Protein AF-A0A7Y5CRE0-F1 (afdb_monomer)

Radius of gyration: 28.04 Å; Cα contacts (8 Å, |Δi|>4): 164; chains: 1; bounding box: 80×50×84 Å

Mean predicted aligned error: 10.26 Å

Solvent-accessible surface area (backbone atoms only — not comparable to full-atom values): 13211 Å² total; per-residue (Å²): 137,89,84,91,80,90,87,88,83,86,86,86,88,79,81,88,78,87,77,88,70,85,70,80,76,76,60,82,79,66,70,64,61,66,61,55,42,72,36,63,78,39,50,51,87,52,70,68,57,55,61,72,34,48,44,64,48,53,100,91,40,69,44,42,76,50,74,86,75,74,91,82,65,68,84,64,61,91,86,61,77,73,58,84,78,25,48,50,29,58,58,42,56,76,55,64,59,49,72,71,47,51,56,52,44,48,54,42,46,52,54,30,52,60,59,41,43,60,46,48,51,52,43,50,60,74,42,41,65,58,40,50,52,49,42,51,55,49,53,54,48,54,49,34,39,75,72,67,77,33,53,73,68,59,42,51,54,53,36,48,52,48,39,54,53,46,52,52,50,58,77,66,35,76,59,50,57,66,33,52,53,49,46,29,54,32,47,46,51,36,51,52,53,51,48,71,69,44,53,78,72,41,35,54,58,48,53,54,51,59,75,64,46,56,72,95,67,47,113

Structure (mmCIF, N/CA/C/O backbone):
data_AF-A0A7Y5CRE0-F1
#
_entry.id   AF-A0A7Y5CRE0-F1
#
loop_
_atom_site.group_PDB
_atom_site.id
_atom_site.type_symbol
_atom_site.label_atom_id
_atom_site.label_alt_id
_atom_site.label_comp_id
_atom_site.label_asym_id
_atom_site.label_entity_id
_atom_site.label_seq_id
_atom_site.pdbx_PDB_ins_code
_atom_site.Cartn_x
_atom_site.Cartn_y
_atom_site.Cartn_z
_atom_site.occupancy
_atom_site.B_iso_or_equiv
_atom_site.auth_seq_id
_atom_site.auth_comp_id
_atom_site.auth_asym_id
_atom_site.auth_atom_id
_atom_site.pdbx_PDB_model_num
ATOM 1 N N . MET A 1 1 ? 42.982 36.153 -50.702 1.00 49.97 1 MET A N 1
ATOM 2 C CA . MET A 1 1 ? 44.333 36.173 -50.099 1.00 49.97 1 MET A CA 1
ATOM 3 C C . MET A 1 1 ? 44.660 34.767 -49.615 1.00 49.97 1 MET A C 1
ATOM 5 O O . MET A 1 1 ? 43.797 34.134 -49.025 1.00 49.97 1 MET A O 1
ATOM 9 N N . ARG A 1 2 ? 45.836 34.260 -50.004 1.00 51.22 2 ARG A N 1
ATOM 10 C CA . ARG A 1 2 ? 46.395 32.924 -49.704 1.00 51.22 2 ARG A CA 1
ATOM 11 C C . ARG A 1 2 ? 47.190 32.935 -48.379 1.00 51.22 2 ARG A C 1
ATOM 13 O O . ARG A 1 2 ? 47.472 34.023 -47.894 1.00 51.22 2 ARG A O 1
ATOM 20 N N . PHE A 1 3 ? 47.605 31.728 -47.953 1.00 43.06 3 PHE A N 1
ATOM 21 C CA . PHE A 1 3 ? 48.597 31.277 -46.935 1.00 43.06 3 PHE A CA 1
ATOM 22 C C . PHE A 1 3 ? 47.920 30.496 -45.788 1.00 43.06 3 PHE A C 1
ATOM 24 O O . PHE A 1 3 ? 47.166 31.087 -45.032 1.00 43.06 3 PHE A O 1
ATOM 31 N N . SER A 1 4 ? 47.941 29.155 -45.688 1.00 48.09 4 SER A N 1
ATOM 32 C CA . SER A 1 4 ? 48.988 28.101 -45.766 1.00 48.09 4 SER A CA 1
ATOM 33 C C . SER A 1 4 ? 49.928 28.041 -44.556 1.00 48.09 4 SER A C 1
ATOM 35 O O . SER A 1 4 ? 50.710 28.966 -44.384 1.00 48.09 4 SER A O 1
ATOM 37 N N . SER A 1 5 ? 49.882 26.927 -43.799 1.00 47.69 5 SER A N 1
ATOM 38 C CA . SER A 1 5 ? 51.008 26.084 -43.306 1.00 47.69 5 SER A CA 1
ATOM 39 C C . SER A 1 5 ? 50.522 25.263 -42.090 1.00 47.69 5 SER A C 1
ATOM 41 O O . SER A 1 5 ? 50.212 25.834 -41.056 1.00 47.69 5 SER A O 1
ATOM 43 N N . GLN A 1 6 ? 50.205 23.965 -42.180 1.00 60.34 6 GLN A N 1
ATOM 44 C CA . GLN A 1 6 ? 51.127 22.814 -42.111 1.00 60.34 6 GLN A CA 1
ATOM 45 C C . GLN A 1 6 ? 52.235 22.981 -41.053 1.00 60.34 6 GLN A C 1
ATOM 47 O O . GLN A 1 6 ? 53.200 23.706 -41.288 1.00 60.34 6 GLN A O 1
ATOM 52 N N . LEU A 1 7 ? 52.136 22.240 -39.943 1.00 58.16 7 LEU A N 1
ATOM 53 C CA . LEU A 1 7 ? 53.302 21.782 -39.186 1.00 58.16 7 LEU A CA 1
ATOM 54 C C . LEU A 1 7 ? 53.056 20.351 -38.686 1.00 58.16 7 LEU A C 1
ATOM 56 O O . LEU A 1 7 ? 52.160 20.087 -37.889 1.00 58.16 7 LEU A O 1
ATOM 60 N N . LYS A 1 8 ? 53.850 19.434 -39.241 1.00 55.94 8 LYS A N 1
ATOM 61 C CA . LYS A 1 8 ? 53.969 18.016 -38.902 1.00 55.94 8 LYS A CA 1
ATOM 62 C C . LYS A 1 8 ? 55.171 17.837 -37.971 1.00 55.94 8 LYS A C 1
ATOM 64 O O . LYS A 1 8 ? 56.258 18.214 -38.392 1.00 55.94 8 LYS A O 1
ATOM 69 N N . THR A 1 9 ? 54.997 17.152 -36.839 1.00 57.56 9 THR A N 1
ATOM 70 C CA . THR A 1 9 ? 56.043 16.369 -36.134 1.00 57.56 9 THR A CA 1
ATOM 71 C C . THR A 1 9 ? 55.307 15.411 -35.184 1.00 57.56 9 THR A C 1
ATOM 73 O O . THR A 1 9 ? 54.609 15.873 -34.294 1.00 57.56 9 THR A O 1
ATOM 76 N N . LEU A 1 10 ? 55.119 14.119 -35.465 1.00 51.22 10 LEU A N 1
ATOM 77 C CA . LEU A 1 10 ? 56.043 12.978 -35.564 1.00 51.22 10 LEU A CA 1
ATOM 78 C C . LEU A 1 10 ? 56.707 12.562 -34.229 1.00 51.22 10 LEU A C 1
ATOM 80 O O . LEU A 1 10 ? 57.605 13.234 -33.742 1.00 51.22 10 LEU A O 1
ATOM 84 N N . PHE A 1 11 ? 56.279 11.377 -33.768 1.00 49.84 11 PHE A N 1
ATOM 85 C CA . PHE A 1 11 ? 56.989 10.332 -33.013 1.00 49.84 11 PHE A CA 1
ATOM 86 C C . PHE A 1 11 ? 57.525 10.611 -31.597 1.00 49.84 11 PHE A C 1
ATOM 88 O O . PHE A 1 11 ? 58.576 11.216 -31.419 1.00 49.84 11 PHE A O 1
ATOM 95 N N . LEU A 1 12 ? 56.933 9.920 -30.614 1.00 46.50 12 LEU A N 1
ATOM 96 C CA . LEU A 1 12 ? 57.738 9.170 -29.649 1.00 46.50 12 LEU A CA 1
ATOM 97 C C . LEU A 1 12 ? 57.029 7.877 -29.228 1.00 46.50 12 LEU A C 1
ATOM 99 O O . LEU A 1 12 ? 55.975 7.871 -28.600 1.00 46.50 12 LEU A O 1
ATOM 103 N N . LEU A 1 13 ? 57.644 6.784 -29.670 1.00 54.53 13 LEU A N 1
ATOM 104 C CA . LEU A 1 13 ? 57.349 5.392 -29.377 1.00 54.53 13 LEU A CA 1
ATOM 105 C C . LEU A 1 13 ? 57.867 5.111 -27.960 1.00 54.53 13 LEU A C 1
ATOM 107 O O . LEU A 1 13 ? 59.070 5.222 -27.724 1.00 54.53 13 LEU A O 1
ATOM 111 N N . LEU A 1 14 ? 56.984 4.775 -27.020 1.00 53.88 14 LEU A N 1
ATOM 112 C CA . LEU A 1 14 ? 57.371 4.369 -25.669 1.00 53.88 14 LEU A CA 1
ATOM 113 C C . LEU A 1 14 ? 56.904 2.937 -25.409 1.00 53.88 14 LEU A C 1
ATOM 115 O O . LEU A 1 14 ? 55.716 2.636 -25.355 1.00 53.88 14 LEU A O 1
ATOM 119 N N . LEU A 1 15 ? 57.930 2.088 -25.348 1.00 55.75 15 LEU A N 1
ATOM 120 C CA . LEU A 1 15 ? 58.017 0.696 -24.931 1.00 55.75 15 LEU A CA 1
ATOM 121 C C . LEU A 1 15 ? 56.783 0.089 -24.247 1.00 55.75 15 LEU A C 1
ATOM 123 O O . LEU A 1 15 ? 56.433 0.421 -23.117 1.00 55.75 15 LEU A O 1
ATOM 127 N N . ALA A 1 16 ? 56.262 -0.952 -24.896 1.00 58.31 16 ALA A N 1
ATOM 128 C CA . ALA A 1 16 ? 55.538 -2.028 -24.246 1.00 58.31 16 ALA A CA 1
ATOM 129 C C . ALA A 1 16 ? 56.513 -2.858 -23.389 1.00 58.31 16 ALA A C 1
ATOM 131 O O . ALA A 1 16 ? 57.337 -3.602 -23.919 1.00 58.31 16 ALA A O 1
ATOM 132 N N . ALA A 1 17 ? 56.401 -2.747 -22.066 1.00 58.88 17 ALA A N 1
ATOM 133 C CA . ALA A 1 17 ? 56.877 -3.761 -21.133 1.00 58.88 17 ALA A CA 1
ATOM 134 C C . ALA A 1 17 ? 55.656 -4.554 -20.653 1.00 58.88 17 ALA A C 1
ATOM 136 O O . ALA A 1 17 ? 54.849 -4.072 -19.860 1.00 58.88 17 ALA A O 1
ATOM 137 N N . GLY A 1 18 ? 55.498 -5.758 -21.202 1.00 55.16 18 GLY A N 1
ATOM 138 C CA . GLY A 1 18 ? 54.482 -6.710 -20.781 1.00 55.16 18 GLY A CA 1
ATOM 139 C C . GLY A 1 18 ? 54.802 -7.262 -19.396 1.00 55.16 18 GLY A C 1
ATOM 140 O O . GLY A 1 18 ? 55.723 -8.056 -19.240 1.00 55.16 18 GLY A O 1
ATOM 141 N N . PHE A 1 19 ? 53.996 -6.877 -18.410 1.00 53.19 19 PHE A N 1
ATOM 142 C CA . PHE A 1 19 ? 53.773 -7.665 -17.204 1.00 53.19 19 PHE A CA 1
ATOM 143 C C . PHE A 1 19 ? 52.447 -8.406 -17.378 1.00 53.19 19 PHE A C 1
ATOM 145 O O . PHE A 1 19 ? 51.382 -7.882 -17.067 1.00 53.19 19 PHE A O 1
ATOM 152 N N . THR A 1 20 ? 52.496 -9.640 -17.878 1.00 59.03 20 THR A N 1
ATOM 153 C CA . THR A 1 20 ? 51.379 -10.583 -17.737 1.00 59.03 20 THR A CA 1
ATOM 154 C C . THR A 1 20 ? 51.423 -11.167 -16.329 1.00 59.03 20 THR A C 1
ATOM 156 O O . THR A 1 20 ? 51.802 -12.320 -16.123 1.00 59.03 20 THR A O 1
ATOM 159 N N . ALA A 1 21 ? 51.083 -10.349 -15.335 1.00 44.69 21 ALA A N 1
ATOM 160 C CA . ALA A 1 21 ? 50.681 -10.866 -14.042 1.00 44.69 21 ALA A CA 1
ATOM 161 C C . ALA A 1 21 ? 49.241 -11.362 -14.197 1.00 44.69 21 ALA A C 1
ATOM 163 O O . ALA A 1 21 ? 48.332 -10.575 -14.453 1.00 44.69 21 ALA A O 1
ATOM 164 N N . CYS A 1 22 ? 49.034 -12.672 -14.061 1.00 53.66 22 CYS A N 1
ATOM 165 C CA . CYS A 1 22 ? 47.714 -13.233 -13.806 1.00 53.66 22 CYS A CA 1
ATOM 166 C C . CYS A 1 22 ? 47.255 -12.753 -12.422 1.00 53.66 22 CYS A C 1
ATOM 168 O O . CYS A 1 22 ? 47.350 -13.483 -11.440 1.00 53.66 22 CYS A O 1
ATOM 170 N N . GLN A 1 23 ? 46.790 -11.507 -12.326 1.00 47.25 23 GLN A N 1
ATOM 171 C CA . GLN A 1 23 ? 45.878 -11.130 -11.263 1.00 47.25 23 GLN A CA 1
ATOM 172 C C . GLN A 1 23 ? 44.582 -11.875 -11.557 1.00 47.25 23 GLN A C 1
ATOM 174 O O . GLN A 1 23 ? 43.823 -11.512 -12.455 1.00 47.25 23 GLN A O 1
ATOM 179 N N . GLN A 1 24 ? 44.331 -12.939 -10.798 1.00 49.28 24 GLN A N 1
ATOM 180 C CA . GLN A 1 24 ? 42.956 -13.283 -10.486 1.00 49.28 24 GLN A CA 1
ATOM 181 C C . GLN A 1 24 ? 42.372 -12.046 -9.801 1.00 49.28 24 GLN A C 1
ATOM 183 O O . GLN A 1 24 ? 42.571 -11.827 -8.609 1.00 49.28 24 GLN A O 1
ATOM 188 N N . ASN A 1 25 ? 41.726 -11.197 -10.603 1.00 44.22 25 ASN A N 1
ATOM 189 C CA . ASN A 1 25 ? 40.801 -10.172 -10.154 1.00 44.22 25 ASN A CA 1
ATOM 190 C C . ASN A 1 25 ? 39.628 -10.894 -9.483 1.00 44.22 25 ASN A C 1
ATOM 192 O O . ASN A 1 25 ? 38.543 -11.012 -10.043 1.00 44.22 25 ASN A O 1
ATOM 196 N N . VAL A 1 26 ? 39.847 -11.390 -8.270 1.00 52.66 26 VAL A N 1
ATOM 197 C CA . VAL A 1 26 ? 38.793 -11.364 -7.269 1.00 52.66 26 VAL A CA 1
ATOM 198 C C . VAL A 1 26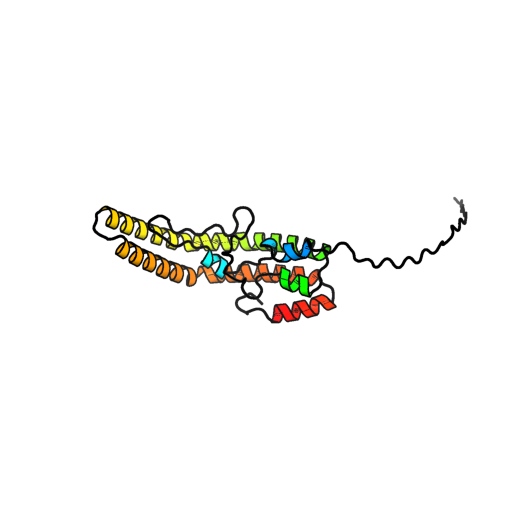 ? 38.651 -9.893 -6.908 1.00 52.66 26 VAL A C 1
ATOM 200 O O . VAL A 1 26 ? 39.359 -9.359 -6.056 1.00 52.66 26 VAL A O 1
ATOM 203 N N . GLY A 1 27 ? 37.815 -9.198 -7.686 1.00 52.88 27 GLY A N 1
ATOM 204 C CA . GLY A 1 27 ? 37.358 -7.863 -7.331 1.00 52.88 27 GLY A CA 1
ATOM 205 C C . GLY A 1 27 ? 36.793 -7.884 -5.908 1.00 52.88 27 GLY A C 1
ATOM 206 O O . GLY A 1 27 ? 36.429 -8.959 -5.422 1.00 52.88 27 GLY A O 1
ATOM 207 N N . PRO A 1 28 ? 36.751 -6.732 -5.219 1.00 52.12 28 PRO A N 1
ATOM 208 C CA . PRO A 1 28 ? 36.142 -6.657 -3.899 1.00 52.12 28 PRO A CA 1
ATOM 209 C C . PRO A 1 28 ? 34.767 -7.316 -3.978 1.00 52.12 28 PRO A C 1
ATOM 211 O O . PRO A 1 28 ? 33.947 -6.915 -4.803 1.00 52.12 28 PRO A O 1
ATOM 214 N N . GLU A 1 29 ? 34.559 -8.376 -3.196 1.00 51.31 29 GLU A N 1
ATOM 215 C CA . GLU A 1 29 ? 33.273 -9.053 -3.162 1.00 51.31 29 GLU A CA 1
ATOM 216 C C . GLU A 1 29 ? 32.212 -8.006 -2.809 1.00 51.31 29 GLU A C 1
ATOM 218 O O . GLU A 1 29 ? 32.255 -7.376 -1.749 1.00 51.31 29 GLU A O 1
ATOM 223 N N . ASP A 1 30 ? 31.302 -7.781 -3.753 1.00 53.22 30 ASP A N 1
ATOM 224 C CA . ASP A 1 30 ? 30.220 -6.805 -3.699 1.00 53.22 30 ASP A CA 1
ATOM 225 C C . ASP A 1 30 ? 29.105 -7.286 -2.757 1.00 53.22 30 ASP A C 1
ATOM 227 O O . ASP A 1 30 ? 27.939 -7.477 -3.110 1.00 53.22 30 ASP A O 1
ATOM 231 N N . HIS A 1 31 ? 29.481 -7.521 -1.502 1.00 52.00 31 HIS A N 1
ATOM 232 C CA . HIS A 1 31 ? 28.557 -7.845 -0.418 1.00 52.00 31 HIS A CA 1
ATOM 233 C C . HIS A 1 31 ? 27.676 -6.640 -0.043 1.00 52.00 31 HIS A C 1
ATOM 235 O O . HIS A 1 31 ? 26.723 -6.786 0.716 1.00 52.00 31 HIS A O 1
ATOM 241 N N . GLY A 1 32 ? 27.969 -5.450 -0.587 1.00 58.16 32 GLY A N 1
ATOM 242 C CA . GLY A 1 32 ? 27.214 -4.218 -0.363 1.00 58.16 32 GLY A CA 1
ATOM 243 C C . GLY A 1 32 ? 25.945 -4.117 -1.211 1.00 58.16 32 GLY A C 1
ATOM 244 O O . GLY A 1 32 ? 24.877 -3.843 -0.663 1.00 58.16 32 GLY A O 1
ATOM 245 N N . MET A 1 33 ? 26.014 -4.378 -2.525 1.00 59.16 33 MET A N 1
ATOM 246 C CA . MET A 1 33 ? 24.829 -4.272 -3.395 1.00 59.16 33 MET A CA 1
ATOM 247 C C . MET A 1 33 ? 23.758 -5.315 -3.084 1.00 59.16 33 MET A C 1
ATOM 249 O O . MET A 1 33 ? 22.561 -5.045 -3.190 1.00 59.16 33 MET A O 1
ATOM 253 N N . THR A 1 34 ? 24.161 -6.518 -2.680 1.00 59.75 34 THR A N 1
ATOM 254 C CA . THR A 1 34 ? 23.217 -7.616 -2.445 1.00 59.75 34 THR A CA 1
ATOM 255 C C . THR A 1 34 ? 22.319 -7.387 -1.228 1.00 59.75 34 THR A C 1
ATOM 257 O O . THR A 1 34 ? 21.173 -7.847 -1.237 1.00 59.75 34 THR A O 1
ATOM 260 N N . ALA A 1 35 ? 22.797 -6.672 -0.207 1.00 61.41 35 ALA A N 1
ATOM 261 C CA . ALA A 1 35 ? 21.995 -6.277 0.950 1.00 61.41 35 ALA A CA 1
ATOM 262 C C . ALA A 1 35 ? 21.007 -5.147 0.607 1.00 61.41 35 ALA A C 1
ATOM 264 O O . ALA A 1 35 ? 19.883 -5.137 1.108 1.00 61.41 35 ALA A O 1
ATOM 265 N N . ASP A 1 36 ? 21.399 -4.239 -0.288 1.00 73.56 36 ASP A N 1
ATOM 266 C CA . ASP A 1 36 ? 20.588 -3.089 -0.695 1.00 73.56 36 ASP A CA 1
ATOM 267 C C . ASP A 1 36 ? 19.401 -3.484 -1.591 1.00 73.56 36 ASP A C 1
ATOM 269 O O . ASP A 1 36 ? 18.296 -2.969 -1.460 1.00 73.56 36 ASP A O 1
ATOM 273 N N . LEU A 1 37 ? 19.567 -4.509 -2.427 1.00 76.06 37 LEU A N 1
ATOM 274 C CA . LEU A 1 37 ? 18.499 -5.046 -3.278 1.00 76.06 37 LEU A CA 1
ATOM 275 C C . LEU A 1 37 ? 17.391 -5.807 -2.533 1.00 76.06 37 LEU A C 1
ATOM 277 O O . LEU A 1 37 ? 16.531 -6.381 -3.189 1.00 76.06 37 LEU A O 1
ATOM 281 N N . ASN A 1 38 ? 17.410 -5.869 -1.203 1.00 72.56 38 ASN A N 1
ATOM 282 C CA . ASN A 1 38 ? 16.291 -6.361 -0.385 1.00 72.56 38 ASN A CA 1
ATOM 283 C C . ASN A 1 38 ? 15.652 -5.229 0.435 1.00 72.56 38 ASN A C 1
ATOM 285 O O . ASN A 1 38 ? 14.864 -5.483 1.350 1.00 72.56 38 ASN A O 1
ATOM 289 N N . SER A 1 39 ? 16.048 -3.982 0.174 1.00 78.50 39 SER A N 1
ATOM 290 C CA . SER A 1 39 ? 15.556 -2.832 0.908 1.00 78.50 39 SER A CA 1
ATOM 291 C C . SER A 1 39 ? 14.139 -2.455 0.478 1.00 78.50 39 SER A C 1
ATOM 293 O O . SER A 1 39 ? 13.676 -2.713 -0.634 1.00 78.50 39 SER A O 1
ATOM 295 N N . ALA A 1 40 ? 13.467 -1.748 1.383 1.00 75.88 40 ALA A N 1
ATOM 296 C CA . ALA A 1 40 ? 12.201 -1.069 1.141 1.00 75.88 40 ALA A CA 1
ATOM 297 C C . ALA A 1 40 ? 12.241 -0.130 -0.088 1.00 75.88 40 ALA A C 1
ATOM 299 O O . ALA A 1 40 ? 11.190 0.214 -0.632 1.00 75.88 40 ALA A O 1
ATOM 300 N N . ASP A 1 41 ? 13.434 0.255 -0.550 1.00 78.06 41 ASP A N 1
ATOM 301 C CA . ASP A 1 41 ? 13.600 1.161 -1.678 1.00 78.06 41 ASP A CA 1
ATOM 302 C C . ASP A 1 41 ? 13.227 0.516 -3.011 1.00 78.06 41 ASP A C 1
ATOM 304 O O . ASP A 1 41 ? 12.861 1.248 -3.924 1.00 78.06 41 ASP A O 1
ATOM 308 N N . PHE A 1 42 ? 13.236 -0.817 -3.111 1.00 81.62 42 PHE A N 1
ATOM 309 C CA . PHE A 1 42 ? 12.830 -1.566 -4.308 1.00 81.62 42 PHE A CA 1
ATOM 310 C C . PHE A 1 42 ? 11.420 -2.163 -4.211 1.00 81.62 42 PHE A C 1
ATOM 312 O O . PHE A 1 42 ? 11.001 -2.911 -5.103 1.00 81.62 42 PHE A O 1
ATOM 319 N N . ALA A 1 43 ? 10.690 -1.840 -3.142 1.00 83.31 43 ALA A N 1
ATOM 320 C CA . ALA A 1 43 ? 9.307 -2.247 -2.971 1.00 83.31 43 ALA A CA 1
ATOM 321 C C . ALA A 1 43 ? 8.364 -1.391 -3.829 1.00 83.31 43 ALA A C 1
ATOM 323 O O . ALA A 1 43 ? 8.450 -0.160 -3.841 1.00 83.31 43 ALA A O 1
ATOM 324 N N . VAL A 1 44 ? 7.424 -2.055 -4.498 1.00 83.25 44 VAL A N 1
ATOM 325 C CA . VAL A 1 44 ? 6.326 -1.439 -5.248 1.00 83.25 44 VAL A CA 1
ATOM 326 C C . VAL A 1 44 ? 5.045 -1.710 -4.472 1.00 83.25 44 VAL A C 1
ATOM 328 O O . VAL A 1 44 ? 4.601 -2.855 -4.393 1.00 83.25 44 VAL A O 1
ATOM 331 N N . ALA A 1 45 ? 4.474 -0.666 -3.871 1.00 80.56 45 ALA A N 1
ATOM 332 C CA . ALA A 1 45 ? 3.273 -0.804 -3.056 1.00 80.56 45 ALA A CA 1
ATOM 333 C C . ALA A 1 45 ? 2.073 -1.267 -3.901 1.00 80.56 45 ALA A C 1
ATOM 335 O O . ALA A 1 45 ? 1.887 -0.848 -5.051 1.00 80.56 45 ALA A O 1
ATOM 336 N N . GLY A 1 46 ? 1.257 -2.142 -3.319 1.00 82.94 46 GLY A N 1
ATOM 337 C CA . GLY A 1 46 ? -0.046 -2.548 -3.834 1.00 82.94 46 GLY A CA 1
ATOM 338 C C . GLY A 1 46 ? -1.196 -2.066 -2.950 1.00 82.94 46 GLY A C 1
ATOM 339 O O . GLY A 1 46 ? -0.996 -1.499 -1.876 1.00 82.94 46 GLY A O 1
ATOM 340 N N . PHE A 1 47 ? -2.425 -2.335 -3.388 1.00 84.50 47 PHE A N 1
ATOM 341 C CA . PHE A 1 47 ? -3.625 -2.026 -2.605 1.00 84.50 47 PHE A CA 1
ATOM 342 C C . PHE A 1 47 ? -3.698 -2.817 -1.290 1.00 84.50 47 PHE A C 1
ATOM 344 O O . PHE A 1 47 ? -4.089 -2.267 -0.263 1.00 84.50 47 PHE A O 1
ATOM 351 N N . ASP A 1 48 ? -3.217 -4.060 -1.274 1.00 83.81 48 ASP A N 1
ATOM 352 C CA . ASP A 1 48 ? -3.121 -4.846 -0.039 1.00 83.81 48 ASP A CA 1
ATOM 353 C C . ASP A 1 48 ? -2.223 -4.182 1.011 1.00 83.81 48 ASP A C 1
ATOM 355 O O . ASP A 1 48 ? -2.478 -4.300 2.212 1.00 83.81 48 ASP A O 1
ATOM 359 N N . ASP A 1 49 ? -1.194 -3.441 0.582 1.00 81.31 49 ASP A N 1
ATOM 360 C CA . ASP A 1 49 ? -0.362 -2.672 1.504 1.00 81.31 49 ASP A CA 1
ATOM 361 C C . ASP A 1 49 ? -1.152 -1.493 2.094 1.00 81.31 49 ASP A C 1
ATOM 363 O O . ASP A 1 49 ? -0.975 -1.181 3.269 1.00 81.31 49 ASP A O 1
ATOM 367 N N . PHE A 1 50 ? -2.063 -0.863 1.342 1.00 84.81 50 PHE A N 1
ATOM 368 C CA . PHE A 1 50 ? -2.970 0.151 1.895 1.00 84.81 50 PHE A CA 1
ATOM 369 C C . PHE A 1 50 ? -3.890 -0.451 2.965 1.00 84.81 50 PHE A C 1
ATOM 371 O O . PHE A 1 50 ? -3.927 0.058 4.086 1.00 84.81 50 PHE A O 1
ATOM 378 N N . LEU A 1 51 ? -4.563 -1.566 2.662 1.00 85.56 51 LEU A N 1
ATOM 379 C CA . LEU A 1 51 ? -5.447 -2.240 3.620 1.00 85.56 51 LEU A CA 1
ATOM 380 C C . LEU A 1 51 ? -4.694 -2.686 4.879 1.00 85.56 51 LEU A C 1
ATOM 382 O O . LEU A 1 51 ? -5.182 -2.519 5.995 1.00 85.56 51 LEU A O 1
ATOM 386 N N . ALA A 1 52 ? -3.471 -3.195 4.718 1.00 84.69 52 ALA A N 1
ATOM 387 C CA . ALA A 1 52 ? -2.620 -3.596 5.832 1.00 84.69 52 ALA A CA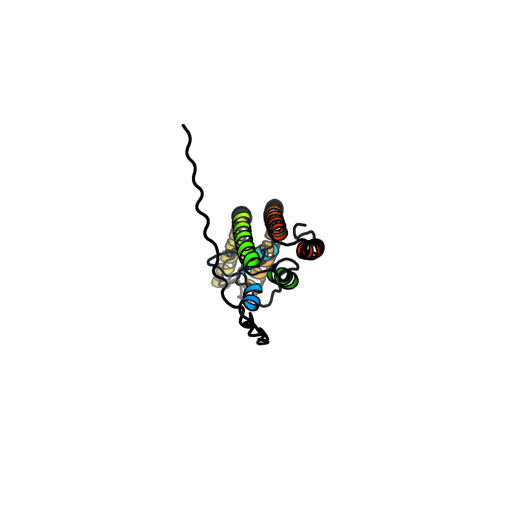 1
ATOM 388 C C . ALA A 1 52 ? -2.190 -2.431 6.744 1.00 84.69 52 ALA A C 1
ATOM 390 O O . ALA A 1 52 ? -1.774 -2.683 7.877 1.00 84.69 52 ALA A O 1
ATOM 391 N N . ASN A 1 53 ? -2.277 -1.184 6.268 1.00 85.38 53 ASN A N 1
ATOM 392 C CA . ASN A 1 53 ? -1.922 0.025 7.014 1.00 85.38 53 ASN A CA 1
ATOM 393 C C . ASN A 1 53 ? -3.118 0.689 7.720 1.00 85.38 53 ASN A C 1
ATOM 395 O O . ASN A 1 53 ? -2.935 1.701 8.402 1.00 85.38 53 ASN A O 1
ATOM 399 N N . VAL A 1 54 ? -4.326 0.128 7.612 1.00 89.94 54 VAL A N 1
ATOM 400 C CA . VAL A 1 54 ? -5.459 0.536 8.451 1.00 89.94 54 VAL A CA 1
ATOM 401 C C . VAL A 1 54 ? -5.296 -0.116 9.825 1.00 89.94 54 VAL A C 1
ATOM 403 O O . VAL A 1 54 ? -5.414 -1.334 9.972 1.00 89.94 54 VAL A O 1
ATOM 406 N N . SER A 1 55 ? -4.986 0.681 10.848 1.00 91.69 55 SER A N 1
ATOM 407 C CA . SER A 1 55 ? -4.816 0.166 12.207 1.00 91.69 55 SER A CA 1
ATOM 408 C C . SER A 1 55 ? -6.162 -0.198 12.820 1.00 91.69 55 SER A C 1
ATOM 410 O O . SER A 1 55 ? -7.106 0.576 12.732 1.00 91.69 55 SER A O 1
ATOM 412 N N . ALA A 1 56 ? -6.236 -1.334 13.508 1.00 92.94 56 ALA A N 1
ATOM 413 C CA . ALA A 1 56 ? -7.433 -1.744 14.233 1.00 92.94 56 ALA A CA 1
ATOM 414 C C . ALA A 1 56 ? -7.759 -0.801 15.411 1.00 92.94 56 ALA A C 1
ATOM 416 O O . ALA A 1 56 ? -6.849 -0.325 16.097 1.00 92.94 56 ALA A O 1
ATOM 417 N N . VAL A 1 57 ? -9.049 -0.592 15.700 1.00 93.62 57 VAL A N 1
ATOM 418 C CA . VAL A 1 57 ? -9.494 -0.030 16.982 1.00 93.62 57 VAL A CA 1
ATOM 419 C C . VAL A 1 57 ? -9.199 -1.005 18.113 1.00 93.62 57 VAL A C 1
ATOM 421 O O . VAL A 1 57 ? -9.456 -2.207 18.013 1.00 93.62 57 VAL A O 1
ATOM 424 N N . THR A 1 58 ? -8.713 -0.469 19.227 1.00 96.00 58 THR A N 1
ATOM 425 C CA . THR A 1 58 ? -8.569 -1.189 20.495 1.00 96.00 58 THR A CA 1
ATOM 426 C C . THR A 1 58 ? -9.074 -0.316 21.643 1.00 96.00 58 THR A C 1
ATOM 428 O O . THR A 1 58 ? -9.464 0.835 21.444 1.00 96.00 58 THR A O 1
ATOM 431 N N . LEU A 1 59 ? -9.055 -0.829 22.875 1.00 94.50 59 LEU A N 1
ATOM 432 C CA . LEU A 1 59 ? -9.371 -0.002 24.045 1.00 94.50 59 LEU A CA 1
ATOM 433 C C . LEU A 1 59 ? -8.414 1.195 24.174 1.00 94.50 59 LEU A C 1
ATOM 435 O O . LEU A 1 59 ? -8.830 2.269 24.598 1.00 94.50 59 LEU A O 1
ATOM 439 N N . ASP A 1 60 ? -7.170 1.050 23.722 1.00 95.31 60 ASP A N 1
ATOM 440 C CA . ASP A 1 60 ? -6.111 2.041 23.929 1.00 95.31 60 ASP A CA 1
ATOM 441 C C . ASP A 1 60 ? -5.772 2.835 22.654 1.00 95.31 60 ASP A C 1
ATOM 443 O O . ASP A 1 60 ? -5.092 3.854 22.730 1.00 95.31 60 ASP A O 1
ATOM 447 N N . GLN A 1 61 ? -6.278 2.412 21.489 1.00 94.31 61 GLN A N 1
ATOM 448 C CA . GLN A 1 61 ? -5.927 2.983 20.187 1.00 94.31 61 GLN A CA 1
ATOM 449 C C . GLN A 1 61 ? -7.157 3.214 19.298 1.00 94.31 61 GLN A C 1
ATOM 451 O O . GLN A 1 61 ? -8.047 2.367 19.207 1.00 94.31 61 GLN A O 1
ATOM 456 N N . GLU A 1 62 ? -7.187 4.368 18.631 1.00 95.69 62 GLU A N 1
ATOM 457 C CA . GLU A 1 62 ? -8.155 4.692 17.579 1.00 95.69 62 GLU A CA 1
ATOM 458 C C . GLU A 1 62 ? -7.771 4.065 16.236 1.00 95.69 62 GLU A C 1
ATOM 460 O O . GLU A 1 62 ? -6.603 3.780 15.961 1.00 95.69 62 GLU A O 1
ATOM 465 N N . MET A 1 63 ? -8.773 3.869 15.384 1.00 94.75 63 MET A N 1
ATOM 466 C CA . MET A 1 63 ? -8.563 3.505 13.994 1.00 94.75 63 MET A CA 1
ATOM 467 C C . MET A 1 63 ? -7.870 4.656 13.278 1.00 94.75 63 MET A C 1
ATOM 469 O O . MET A 1 63 ? -8.279 5.810 13.420 1.00 94.75 63 MET A O 1
ATOM 473 N N . ALA A 1 64 ? -6.861 4.339 12.479 1.00 92.38 64 ALA A N 1
ATOM 474 C CA . ALA A 1 64 ? -6.186 5.304 11.636 1.00 92.38 64 ALA A CA 1
ATOM 475 C C . ALA A 1 64 ? -5.702 4.628 10.356 1.00 92.38 64 ALA A C 1
ATOM 477 O O . ALA A 1 64 ? -5.221 3.494 10.372 1.00 92.38 64 ALA A O 1
ATOM 478 N N . CYS A 1 65 ? -5.768 5.358 9.248 1.00 86.44 65 CYS A N 1
ATOM 479 C CA . CYS A 1 65 ? -4.981 5.036 8.068 1.00 86.44 65 CYS A CA 1
ATOM 480 C C . CYS A 1 65 ? -3.559 5.527 8.334 1.00 86.44 65 CYS A C 1
ATOM 482 O O . CYS A 1 65 ? -3.290 6.726 8.221 1.00 86.44 65 CYS A O 1
ATOM 484 N N . ALA A 1 66 ? -2.656 4.627 8.730 1.00 77.00 66 ALA A N 1
ATOM 485 C CA . ALA A 1 66 ? -1.265 5.004 8.921 1.00 77.00 66 ALA A CA 1
ATOM 486 C C . ALA A 1 66 ? -0.720 5.600 7.609 1.00 77.00 66 ALA A C 1
ATOM 488 O O . ALA A 1 66 ? -1.088 5.144 6.514 1.00 77.00 66 ALA A O 1
ATOM 489 N N . PRO A 1 67 ? 0.153 6.621 7.673 1.00 65.38 67 PRO A N 1
ATOM 490 C CA . PRO A 1 67 ? 0.829 7.063 6.474 1.00 65.38 67 PRO A CA 1
ATOM 491 C C . PRO A 1 67 ? 1.606 5.860 5.940 1.00 65.38 67 PRO A C 1
ATOM 493 O O . PRO A 1 67 ? 2.385 5.244 6.660 1.00 65.38 67 PRO A O 1
ATOM 496 N N . VAL A 1 68 ? 1.398 5.532 4.669 1.00 61.25 68 VAL A N 1
ATOM 497 C CA . VAL A 1 68 ? 2.182 4.493 3.983 1.00 61.25 68 VAL A CA 1
ATOM 498 C C . VAL A 1 68 ? 3.641 4.970 3.833 1.00 61.25 68 VAL A C 1
ATOM 500 O O . VAL A 1 68 ? 4.548 4.156 3.695 1.00 61.25 68 VAL A O 1
ATOM 503 N N . PHE A 1 69 ? 3.879 6.291 3.931 1.00 55.66 69 PHE A N 1
ATOM 504 C CA . PHE A 1 69 ? 5.165 6.936 3.650 1.00 55.66 69 PHE A CA 1
ATOM 505 C C . PHE A 1 69 ? 5.554 8.108 4.590 1.00 55.66 69 PHE A C 1
ATOM 507 O O . PHE A 1 69 ? 5.733 9.224 4.105 1.00 55.66 69 PHE A O 1
ATOM 514 N N . PRO A 1 70 ? 5.740 7.946 5.916 1.00 37.62 70 PRO A N 1
ATOM 515 C CA . PRO A 1 70 ? 6.322 8.996 6.743 1.00 37.62 70 PRO A CA 1
ATOM 516 C C . PRO A 1 70 ? 7.806 8.678 7.004 1.00 37.62 70 PRO A C 1
ATOM 518 O O . PRO A 1 70 ? 8.133 7.798 7.795 1.00 37.62 70 PRO A O 1
ATOM 521 N N . GLY A 1 71 ? 8.734 9.374 6.340 1.00 49.16 71 GLY A N 1
ATOM 522 C CA . GLY A 1 71 ? 10.149 9.366 6.752 1.00 49.16 71 GLY A CA 1
ATOM 523 C C . GLY A 1 71 ? 10.991 8.121 6.415 1.00 49.16 71 GLY A C 1
ATOM 524 O O . GLY A 1 71 ? 12.026 7.908 7.041 1.00 49.16 71 GLY A O 1
ATOM 525 N N . GLY A 1 72 ? 10.622 7.337 5.398 1.00 43.47 72 GLY A N 1
ATOM 526 C CA . GLY A 1 72 ? 11.635 6.632 4.598 1.00 43.47 72 GLY A CA 1
ATOM 527 C C . GLY A 1 72 ? 11.881 5.143 4.840 1.00 43.47 72 GLY A C 1
ATOM 528 O O . GLY A 1 72 ? 12.849 4.635 4.292 1.00 43.47 72 GLY A O 1
ATOM 529 N N . ARG A 1 73 ? 11.042 4.395 5.566 1.00 47.47 73 ARG A N 1
ATOM 530 C CA . ARG A 1 73 ? 11.085 2.920 5.494 1.00 47.47 73 ARG A CA 1
ATOM 531 C C . ARG A 1 73 ? 9.689 2.325 5.588 1.00 47.47 73 ARG A C 1
ATOM 533 O O . ARG A 1 73 ? 8.955 2.617 6.527 1.00 47.47 73 ARG A O 1
ATOM 540 N N . P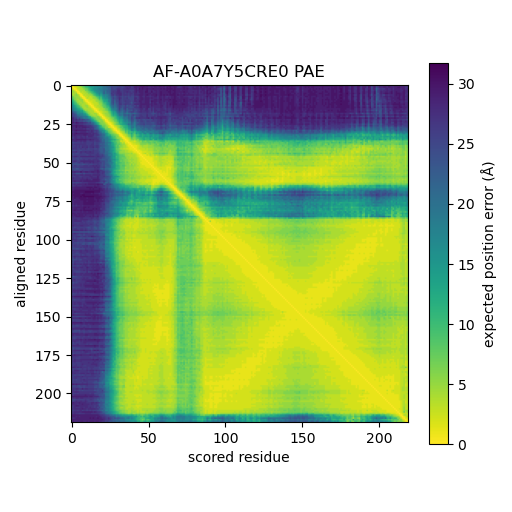HE A 1 74 ? 9.348 1.449 4.643 1.00 52.16 74 PHE A N 1
ATOM 541 C CA . PHE A 1 74 ? 8.229 0.527 4.798 1.00 52.16 74 PHE A CA 1
ATOM 542 C C . PHE A 1 74 ? 8.497 -0.321 6.048 1.00 52.16 74 PHE A C 1
ATOM 544 O O . PHE A 1 74 ? 9.248 -1.295 5.995 1.00 52.16 74 PHE A O 1
ATOM 551 N N . HIS A 1 75 ? 7.907 0.042 7.190 1.00 48.59 75 HIS A N 1
ATOM 552 C CA . HIS A 1 75 ? 7.848 -0.826 8.364 1.00 48.59 75 HIS A CA 1
ATOM 553 C C . HIS A 1 75 ? 6.820 -1.927 8.102 1.00 48.59 75 HIS A C 1
ATOM 555 O O . HIS A 1 75 ? 5.775 -2.022 8.741 1.00 48.59 75 HIS A O 1
ATOM 561 N N . ARG A 1 76 ? 7.113 -2.759 7.100 1.00 58.81 76 ARG A N 1
ATOM 562 C CA . ARG A 1 76 ? 6.391 -3.999 6.871 1.00 58.81 76 ARG A CA 1
ATOM 563 C C . ARG A 1 76 ? 6.693 -4.896 8.060 1.00 58.81 76 ARG A C 1
ATOM 565 O O . ARG A 1 76 ? 7.843 -4.994 8.497 1.00 58.81 76 ARG A O 1
ATOM 572 N N . LYS A 1 77 ? 5.665 -5.547 8.599 1.00 56.28 77 LYS A N 1
ATOM 573 C CA . LYS A 1 77 ? 5.908 -6.607 9.570 1.00 56.28 77 LYS A CA 1
ATOM 574 C C . LYS A 1 77 ? 6.809 -7.658 8.892 1.00 56.28 77 LYS A C 1
ATOM 576 O O . LYS A 1 77 ? 6.528 -8.024 7.747 1.00 56.28 77 LYS A O 1
ATOM 581 N N . PRO A 1 78 ? 7.904 -8.097 9.537 1.00 55.22 78 PRO A N 1
ATOM 582 C CA . PRO A 1 78 ? 8.910 -8.960 8.910 1.00 55.22 78 PRO A CA 1
ATOM 583 C C . PRO A 1 78 ? 8.353 -10.320 8.458 1.00 55.22 78 PRO A C 1
ATOM 585 O O . PRO A 1 78 ? 8.990 -11.019 7.679 1.00 55.22 78 PRO A O 1
ATOM 588 N N . ASP A 1 79 ? 7.164 -10.687 8.931 1.00 57.09 79 ASP A N 1
ATOM 589 C CA . ASP A 1 79 ? 6.452 -11.928 8.639 1.00 57.09 79 ASP A CA 1
ATOM 590 C C . ASP A 1 79 ? 5.605 -11.887 7.356 1.00 57.09 79 ASP A C 1
ATOM 592 O O . ASP A 1 79 ? 5.118 -12.931 6.924 1.00 57.09 79 ASP A O 1
ATOM 596 N N . ARG A 1 80 ? 5.418 -10.725 6.717 1.00 57.44 80 ARG A N 1
ATOM 597 C CA . ARG A 1 80 ? 4.656 -10.644 5.463 1.00 57.44 80 ARG A CA 1
ATOM 598 C C . ARG A 1 80 ? 5.612 -10.651 4.270 1.00 57.44 80 ARG A C 1
ATOM 600 O O . ARG A 1 80 ? 6.232 -9.618 4.024 1.00 57.44 80 ARG A O 1
ATOM 607 N N . PRO A 1 81 ? 5.726 -11.737 3.484 1.00 58.00 81 PRO A N 1
ATOM 608 C CA . PRO A 1 81 ? 6.497 -11.701 2.243 1.00 58.00 81 PRO A CA 1
ATOM 609 C C . PRO A 1 81 ? 5.884 -10.667 1.297 1.00 58.00 81 PRO A C 1
ATOM 611 O O . PRO A 1 81 ? 4.667 -10.471 1.310 1.00 58.00 81 PRO A O 1
ATOM 614 N N . PHE A 1 82 ? 6.707 -9.975 0.506 1.00 61.56 82 PHE A N 1
ATOM 615 C CA . PHE A 1 82 ? 6.207 -9.148 -0.593 1.00 61.56 82 PHE A CA 1
ATOM 616 C C . PHE A 1 82 ? 5.308 -9.998 -1.493 1.00 61.56 82 PHE A C 1
ATOM 618 O O . PHE A 1 82 ? 5.624 -11.160 -1.759 1.00 61.56 82 PHE A O 1
ATOM 625 N N . GLY A 1 83 ? 4.190 -9.425 -1.947 1.00 59.78 83 GLY A N 1
ATOM 626 C CA . GLY A 1 83 ? 3.381 -10.077 -2.970 1.00 59.78 83 GLY A CA 1
ATOM 627 C C . GLY A 1 83 ? 4.240 -10.379 -4.207 1.00 59.78 83 GLY A C 1
ATOM 628 O O . GLY A 1 83 ? 5.239 -9.686 -4.444 1.00 59.78 83 GLY A O 1
ATOM 629 N N . PRO A 1 84 ? 3.908 -11.413 -4.996 1.00 54.50 84 PRO A N 1
ATOM 630 C CA . PRO A 1 84 ? 4.597 -11.665 -6.258 1.00 54.50 84 PRO A CA 1
ATOM 631 C C . PRO A 1 84 ? 4.591 -10.388 -7.116 1.00 54.50 84 PRO A C 1
ATOM 633 O O . PRO A 1 84 ? 3.545 -9.788 -7.339 1.00 54.50 84 PRO A O 1
ATOM 636 N N . GLY A 1 85 ? 5.774 -9.931 -7.537 1.00 58.97 85 GLY A N 1
ATOM 637 C CA . GLY A 1 85 ? 5.934 -8.688 -8.308 1.00 58.97 85 GLY A CA 1
ATOM 638 C C . GLY A 1 85 ? 6.133 -7.403 -7.501 1.00 58.97 85 GLY A C 1
ATOM 639 O O . GLY A 1 85 ? 6.500 -6.385 -8.080 1.00 58.97 85 GLY A O 1
ATOM 640 N N . ALA A 1 86 ? 5.968 -7.428 -6.177 1.00 68.38 86 ALA A N 1
ATOM 641 C CA . ALA A 1 86 ? 6.067 -6.226 -5.343 1.00 68.38 86 ALA A CA 1
ATOM 642 C C . ALA A 1 86 ? 7.509 -5.846 -4.952 1.00 68.38 86 ALA A C 1
ATOM 644 O O . ALA A 1 86 ? 7.703 -4.886 -4.210 1.00 68.38 86 ALA A O 1
ATOM 645 N N . HIS A 1 87 ? 8.527 -6.577 -5.424 1.00 82.06 87 HIS A N 1
ATOM 646 C CA . HIS A 1 87 ? 9.928 -6.308 -5.096 1.00 82.06 87 HIS A CA 1
ATOM 647 C C . HIS A 1 87 ? 10.843 -6.421 -6.324 1.00 82.06 87 HIS A C 1
ATOM 649 O O . HIS A 1 87 ? 11.229 -7.522 -6.728 1.00 82.06 87 HIS A O 1
ATOM 655 N N . LEU A 1 88 ? 11.254 -5.280 -6.888 1.00 90.06 88 LEU A N 1
ATOM 656 C CA . LEU A 1 88 ? 12.086 -5.249 -8.099 1.00 90.06 88 LEU A CA 1
ATOM 657 C C . LEU A 1 88 ? 13.510 -5.766 -7.869 1.00 90.06 88 LEU A C 1
ATOM 659 O O . LEU A 1 88 ? 14.135 -6.296 -8.782 1.00 90.06 88 LEU A O 1
ATOM 663 N N . GLY A 1 89 ? 14.030 -5.674 -6.644 1.00 90.19 89 GLY A N 1
ATOM 664 C CA . GLY A 1 89 ? 15.421 -6.042 -6.371 1.00 90.19 89 GLY A CA 1
ATOM 665 C C . GLY A 1 89 ? 15.761 -7.517 -6.626 1.00 90.19 89 GLY A C 1
ATOM 666 O O . GLY A 1 89 ? 16.911 -7.830 -6.930 1.00 90.19 89 GLY A O 1
ATOM 667 N N . LYS A 1 90 ? 14.772 -8.425 -6.581 1.00 89.31 90 LYS A N 1
ATOM 668 C CA . LYS A 1 90 ? 14.983 -9.838 -6.924 1.00 89.31 90 LYS A CA 1
ATOM 669 C C . LYS A 1 90 ? 15.235 -10.005 -8.425 1.00 89.31 90 LYS A C 1
ATOM 671 O O . LYS A 1 90 ? 16.272 -10.543 -8.798 1.00 89.31 90 LYS A O 1
ATOM 676 N N . ILE A 1 91 ? 14.333 -9.493 -9.268 1.00 93.12 91 ILE A N 1
ATOM 677 C CA . ILE A 1 91 ? 14.459 -9.611 -10.728 1.00 93.12 91 ILE A CA 1
ATOM 678 C C . ILE A 1 91 ? 15.675 -8.836 -11.249 1.00 93.12 91 ILE A C 1
ATOM 680 O O . ILE A 1 91 ? 16.413 -9.345 -12.081 1.00 93.12 91 ILE A O 1
ATOM 684 N N . LEU A 1 92 ? 15.982 -7.658 -10.697 1.00 93.94 92 LEU A N 1
ATOM 685 C CA . LEU A 1 92 ? 17.171 -6.889 -11.095 1.00 93.94 92 LEU A CA 1
ATOM 686 C C . LEU A 1 92 ? 18.482 -7.638 -10.815 1.00 93.94 92 LEU A C 1
ATOM 688 O O . LEU A 1 92 ? 19.435 -7.519 -11.582 1.00 93.94 92 LEU A O 1
ATOM 692 N N . ARG A 1 93 ? 18.522 -8.445 -9.749 1.00 91.75 93 ARG A N 1
ATOM 693 C CA . ARG A 1 93 ? 19.662 -9.318 -9.452 1.00 91.75 93 ARG A CA 1
ATOM 694 C C . ARG A 1 93 ? 19.771 -10.466 -10.448 1.00 91.75 93 ARG A C 1
ATOM 696 O O . ARG A 1 93 ? 20.870 -10.763 -10.900 1.00 91.75 93 ARG A O 1
ATOM 703 N N . GLU A 1 94 ? 18.648 -11.095 -10.786 1.00 91.88 94 GLU A N 1
ATOM 704 C CA . GLU A 1 94 ? 18.587 -12.175 -11.784 1.00 91.88 94 GLU A CA 1
ATOM 705 C C . GLU A 1 94 ? 19.012 -11.684 -13.176 1.00 91.88 94 GLU A C 1
ATOM 707 O O . GLU A 1 94 ? 19.704 -12.396 -13.897 1.00 91.88 94 GLU A O 1
ATOM 712 N N . LEU A 1 95 ? 18.686 -10.433 -13.510 1.00 94.69 95 LEU A N 1
ATOM 713 C CA . LEU A 1 95 ? 19.116 -9.754 -14.734 1.00 94.69 95 LEU A CA 1
ATOM 714 C C . LEU A 1 95 ? 20.601 -9.360 -14.745 1.00 94.69 95 LEU A C 1
ATOM 716 O O . LEU A 1 95 ? 21.099 -8.910 -15.777 1.00 94.69 95 LEU A O 1
ATOM 720 N N . GLY A 1 96 ? 21.299 -9.460 -13.608 1.00 94.75 96 GLY A N 1
ATOM 721 C CA . GLY A 1 96 ? 22.657 -8.940 -13.466 1.00 94.75 96 GLY A CA 1
ATOM 722 C C . GLY A 1 96 ? 22.736 -7.434 -13.734 1.00 94.75 96 GLY A C 1
ATOM 723 O O . GLY A 1 96 ? 23.667 -6.985 -14.400 1.00 94.75 96 GLY A O 1
ATOM 724 N N . ALA A 1 97 ? 21.737 -6.666 -13.278 1.00 94.50 97 ALA A N 1
ATOM 725 C CA . ALA A 1 97 ? 21.677 -5.229 -13.521 1.00 94.50 97 ALA A CA 1
ATOM 726 C C . ALA A 1 97 ? 22.935 -4.517 -12.990 1.00 94.50 97 ALA A C 1
ATOM 728 O O . ALA A 1 97 ? 23.385 -4.776 -11.872 1.00 94.50 97 ALA A O 1
ATOM 729 N N . SER A 1 98 ? 23.496 -3.602 -13.784 1.00 94.19 98 SER A N 1
ATOM 730 C CA . SER A 1 98 ? 24.674 -2.825 -13.400 1.00 94.19 98 SER A CA 1
ATOM 731 C C . SER A 1 98 ? 24.349 -1.829 -12.286 1.00 94.19 98 SER A C 1
ATOM 733 O O . SER A 1 98 ? 23.191 -1.468 -12.052 1.00 94.19 98 SER A O 1
ATOM 735 N N . ARG A 1 99 ? 25.387 -1.313 -11.622 1.00 92.12 99 ARG A N 1
ATOM 736 C CA . ARG A 1 99 ? 25.236 -0.246 -10.626 1.00 92.12 99 ARG A CA 1
ATOM 737 C C . ARG A 1 99 ? 24.531 0.978 -11.208 1.00 92.12 99 ARG A C 1
ATOM 739 O O . ARG A 1 99 ? 23.634 1.527 -10.580 1.00 92.12 99 ARG A O 1
ATOM 746 N N . GLU A 1 100 ? 24.907 1.377 -12.416 1.00 93.69 100 GLU A N 1
ATOM 747 C CA . GLU A 1 100 ? 24.331 2.514 -13.133 1.00 93.69 100 GLU A CA 1
ATOM 748 C C . GLU A 1 100 ? 22.862 2.271 -13.496 1.00 93.69 100 GLU A C 1
ATOM 750 O O . GLU A 1 100 ? 22.056 3.199 -13.420 1.00 93.69 100 GLU A O 1
ATOM 755 N N . GLN A 1 101 ? 22.495 1.038 -13.867 1.00 94.62 101 GLN A N 1
ATOM 756 C CA . GLN A 1 101 ? 21.093 0.663 -14.069 1.00 94.62 101 GLN A CA 1
ATOM 757 C C . GLN A 1 101 ? 20.322 0.760 -12.747 1.00 94.62 101 GLN A C 1
ATOM 759 O O . GLN A 1 101 ? 19.258 1.369 -12.710 1.00 94.62 101 GLN A O 1
ATOM 764 N N . MET A 1 102 ? 20.872 0.246 -11.643 1.00 93.06 102 MET A N 1
ATOM 765 C CA . MET A 1 102 ? 20.229 0.312 -10.325 1.00 93.06 102 MET A CA 1
ATOM 766 C C . MET A 1 102 ? 20.017 1.745 -9.825 1.00 93.06 102 MET A C 1
ATOM 768 O O . MET A 1 102 ? 18.936 2.044 -9.322 1.00 93.06 102 MET A O 1
ATOM 772 N N . GLU A 1 103 ? 20.988 2.648 -10.001 1.00 92.06 103 GLU A N 1
ATOM 773 C CA . GLU A 1 103 ? 20.800 4.068 -9.660 1.00 92.06 103 GLU A CA 1
ATOM 774 C C . GLU A 1 103 ? 19.645 4.694 -10.454 1.00 92.06 103 GLU A C 1
ATOM 776 O O . GLU A 1 103 ? 18.801 5.392 -9.890 1.00 92.06 103 GLU A O 1
ATOM 781 N N . GLN A 1 104 ? 19.547 4.397 -11.752 1.00 95.44 104 GLN A N 1
ATOM 782 C CA . GLN A 1 104 ? 18.445 4.882 -12.587 1.00 95.44 104 GLN A CA 1
ATOM 783 C C . GLN A 1 104 ? 17.100 4.267 -12.182 1.00 95.44 104 GLN A C 1
ATOM 785 O O . GLN A 1 104 ? 16.086 4.964 -12.154 1.00 95.44 104 GLN A O 1
ATOM 790 N N . VAL A 1 105 ? 17.079 2.994 -11.783 1.00 94.88 105 VAL A N 1
ATOM 791 C CA . VAL A 1 105 ? 15.875 2.356 -11.238 1.00 94.88 105 VAL A CA 1
ATOM 792 C C . VAL A 1 105 ? 15.415 3.042 -9.947 1.00 94.88 105 VAL A C 1
ATOM 794 O O . VAL A 1 105 ? 14.214 3.248 -9.780 1.00 94.88 105 VAL A O 1
ATOM 797 N N . ARG A 1 106 ? 16.325 3.470 -9.058 1.00 92.44 106 ARG A N 1
ATOM 798 C CA . ARG A 1 106 ? 15.942 4.239 -7.854 1.00 92.44 106 ARG A CA 1
ATOM 799 C C . ARG A 1 106 ? 15.257 5.559 -8.208 1.00 92.44 106 ARG A C 1
ATOM 801 O O . ARG A 1 106 ? 14.273 5.914 -7.564 1.00 92.44 106 ARG A O 1
ATOM 808 N N . VAL A 1 107 ? 15.721 6.251 -9.251 1.00 94.44 107 VAL A N 1
ATOM 809 C CA . VAL A 1 107 ? 15.057 7.466 -9.761 1.00 94.44 107 VAL A CA 1
ATOM 810 C C . VAL A 1 107 ? 13.641 7.148 -10.250 1.00 94.44 107 VAL A C 1
ATOM 812 O O . VAL A 1 107 ? 12.696 7.840 -9.873 1.00 94.44 107 VAL A O 1
ATOM 815 N N . LEU A 1 108 ? 13.468 6.069 -11.021 1.00 95.38 108 LEU A N 1
ATOM 816 C CA . LEU A 1 108 ? 12.147 5.634 -11.492 1.00 95.38 108 LEU A CA 1
ATOM 817 C C . LEU A 1 108 ? 11.213 5.237 -10.338 1.00 95.38 108 LEU A C 1
ATOM 819 O O . LEU A 1 108 ? 10.021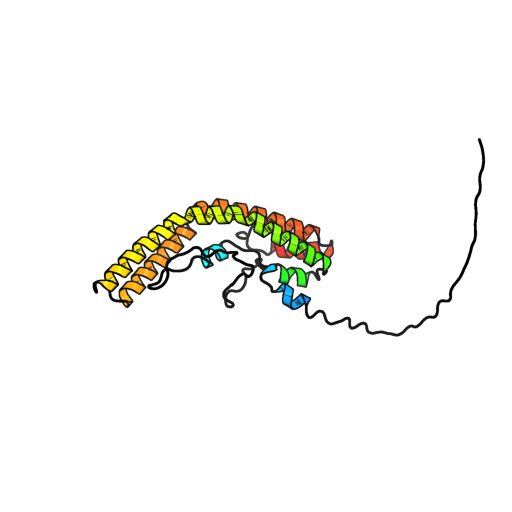 5.530 -10.382 1.00 95.38 108 LEU A O 1
ATOM 823 N N . LEU A 1 109 ? 11.738 4.603 -9.288 1.00 92.31 109 LEU A N 1
ATOM 824 C CA . LEU A 1 109 ? 10.975 4.243 -8.090 1.00 92.31 109 LEU A CA 1
ATOM 825 C C . LEU A 1 109 ? 10.536 5.475 -7.294 1.00 92.31 109 LEU A C 1
ATOM 827 O O . LEU A 1 109 ? 9.419 5.500 -6.782 1.00 92.31 109 LEU A O 1
ATOM 831 N N . THR A 1 110 ? 11.371 6.511 -7.216 1.00 91.06 110 THR A N 1
ATOM 832 C CA . THR A 1 110 ? 10.968 7.806 -6.650 1.00 91.06 110 THR A CA 1
ATOM 833 C C . THR A 1 110 ? 9.831 8.425 -7.461 1.00 91.06 110 THR A C 1
ATOM 835 O O . THR A 1 110 ? 8.790 8.729 -6.884 1.00 91.06 110 THR A O 1
ATOM 838 N N . ALA A 1 111 ? 9.959 8.490 -8.790 1.00 93.69 111 ALA A N 1
ATOM 839 C CA . ALA A 1 111 ? 8.896 8.996 -9.663 1.00 93.69 111 ALA A CA 1
ATOM 840 C C . ALA A 1 111 ? 7.595 8.175 -9.547 1.00 93.69 111 ALA A C 1
ATOM 842 O O . ALA A 1 111 ? 6.495 8.724 -9.565 1.00 93.69 111 ALA A O 1
ATOM 843 N N . HIS A 1 112 ? 7.697 6.853 -9.374 1.00 93.25 112 HIS A N 1
ATOM 844 C CA . HIS A 1 112 ? 6.543 5.990 -9.124 1.00 93.25 112 HIS A CA 1
ATOM 845 C C . HIS A 1 112 ? 5.829 6.335 -7.807 1.00 93.25 112 HIS A C 1
ATOM 847 O O . HIS A 1 112 ? 4.601 6.403 -7.781 1.00 93.25 112 HIS A O 1
ATOM 853 N N . ARG A 1 113 ? 6.577 6.573 -6.719 1.00 90.31 113 ARG A N 1
ATOM 854 C CA . ARG A 1 113 ? 6.002 6.981 -5.422 1.00 90.31 113 ARG A CA 1
ATOM 855 C C . ARG A 1 113 ? 5.287 8.322 -5.523 1.00 90.31 113 ARG A C 1
ATOM 857 O O . ARG A 1 113 ? 4.183 8.443 -5.004 1.00 90.31 113 ARG A O 1
ATOM 864 N N . GLU A 1 114 ? 5.897 9.288 -6.204 1.00 92.00 114 GLU A N 1
ATOM 865 C CA . GLU A 1 114 ? 5.296 10.601 -6.464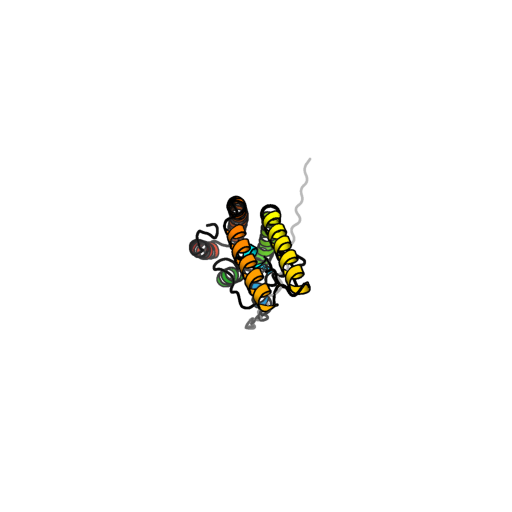 1.00 92.00 114 GLU A CA 1
ATOM 866 C C . GLU A 1 114 ? 4.000 10.460 -7.278 1.00 92.00 114 GLU A C 1
ATOM 868 O O . GLU A 1 114 ? 2.972 11.010 -6.897 1.00 92.00 114 GLU A O 1
ATOM 873 N N . CYS A 1 115 ? 4.005 9.635 -8.332 1.00 94.56 115 CYS A N 1
ATOM 874 C CA . CYS A 1 115 ? 2.814 9.331 -9.133 1.00 94.56 115 CYS A CA 1
ATOM 875 C C . CYS A 1 115 ? 1.679 8.712 -8.296 1.00 94.56 115 CYS A C 1
ATOM 877 O O . CYS A 1 115 ? 0.510 9.056 -8.463 1.00 94.56 115 CYS A O 1
ATOM 879 N N . ALA A 1 116 ? 2.012 7.805 -7.374 1.00 92.12 116 ALA A N 1
ATOM 880 C CA . ALA A 1 116 ? 1.036 7.115 -6.534 1.00 92.12 116 ALA A CA 1
ATOM 881 C C . ALA A 1 116 ? 0.516 7.962 -5.355 1.00 92.12 116 ALA A C 1
ATOM 883 O O . ALA A 1 116 ? -0.434 7.545 -4.686 1.00 92.12 116 ALA A O 1
ATOM 884 N N . GLN A 1 117 ? 1.122 9.122 -5.079 1.00 90.62 117 GLN A N 1
ATOM 885 C CA . GLN A 1 117 ? 0.821 9.919 -3.892 1.00 90.62 117 GLN A CA 1
ATOM 886 C C . GLN A 1 117 ? -0.594 10.505 -3.923 1.00 90.62 117 GLN A C 1
ATOM 888 O O . GLN A 1 117 ? -1.373 10.253 -3.004 1.00 90.62 117 GLN A O 1
ATOM 893 N N . GLU A 1 118 ? -0.945 11.249 -4.971 1.00 93.75 118 GLU A N 1
ATOM 894 C CA . GLU A 1 118 ? -2.259 11.895 -5.081 1.00 93.75 118 GLU A CA 1
ATOM 895 C C . GLU A 1 118 ? -3.417 10.873 -5.079 1.00 93.75 118 GLU A C 1
ATOM 897 O O . GLU A 1 118 ? -4.346 11.029 -4.281 1.00 93.75 118 GLU A O 1
ATOM 902 N N . PRO A 1 119 ? -3.381 9.771 -5.861 1.00 93.50 119 PRO A N 1
ATOM 903 C CA . PRO A 1 119 ? -4.410 8.734 -5.779 1.00 93.50 119 PRO A CA 1
ATOM 904 C C . PRO A 1 119 ? -4.571 8.151 -4.372 1.00 93.50 119 PRO A C 1
ATOM 906 O O . PRO A 1 119 ? -5.689 7.872 -3.939 1.00 93.50 119 PRO A O 1
ATOM 909 N N . LEU A 1 120 ? -3.465 7.968 -3.646 1.00 91.12 120 LEU A N 1
ATOM 910 C CA . LEU A 1 120 ? -3.481 7.451 -2.281 1.00 91.12 120 LEU A CA 1
ATOM 911 C C . LEU A 1 120 ? -4.098 8.448 -1.293 1.00 91.12 120 LEU A C 1
ATOM 913 O O . LEU A 1 120 ? -4.833 8.043 -0.394 1.00 91.12 120 LEU A O 1
ATOM 917 N N . GLU A 1 121 ? -3.815 9.740 -1.441 1.00 91.75 121 GLU A N 1
ATOM 918 C CA . GLU A 1 121 ? -4.444 10.798 -0.644 1.00 91.75 121 GLU A CA 1
ATOM 919 C C . GLU A 1 121 ? -5.955 10.855 -0.894 1.00 91.75 121 GLU A C 1
ATOM 921 O O . GLU A 1 121 ? -6.732 10.865 0.064 1.00 91.75 121 GLU A O 1
ATOM 926 N N . ASN A 1 122 ? -6.377 10.760 -2.157 1.00 94.12 122 ASN A N 1
ATOM 927 C CA . ASN A 1 122 ? -7.789 10.690 -2.534 1.00 94.12 122 ASN A CA 1
ATOM 928 C C . ASN A 1 122 ? -8.482 9.457 -1.939 1.00 94.12 122 ASN A C 1
ATOM 930 O O . ASN A 1 122 ? -9.577 9.564 -1.386 1.00 94.12 122 ASN A O 1
ATOM 934 N N . LEU A 1 123 ? -7.830 8.291 -1.986 1.00 94.25 123 LEU A N 1
ATOM 935 C CA . LEU A 1 123 ? -8.356 7.072 -1.376 1.00 94.25 123 LEU A CA 1
ATOM 936 C C . LEU A 1 123 ? -8.495 7.206 0.146 1.00 94.25 123 LEU A C 1
ATOM 938 O O . LEU A 1 123 ? -9.498 6.773 0.713 1.00 94.25 123 LEU A O 1
ATOM 942 N N . ARG A 1 124 ? -7.509 7.806 0.826 1.00 93.25 124 ARG A N 1
ATOM 943 C CA . ARG A 1 124 ? -7.591 8.060 2.274 1.00 93.25 124 ARG A CA 1
ATOM 944 C C . ARG A 1 124 ? -8.762 8.972 2.606 1.00 93.25 124 ARG A C 1
ATOM 946 O O . ARG A 1 124 ? -9.543 8.630 3.488 1.00 93.25 124 ARG A O 1
ATOM 953 N N . ALA A 1 125 ? -8.909 10.076 1.876 1.00 95.25 125 ALA A N 1
ATOM 954 C CA . ALA A 1 125 ? -10.021 11.001 2.057 1.00 95.25 125 ALA A CA 1
ATOM 955 C C . ALA A 1 125 ? -11.373 10.294 1.865 1.00 95.25 125 ALA A C 1
ATOM 957 O O . ALA A 1 125 ? -12.258 10.426 2.706 1.00 95.25 125 ALA A O 1
ATOM 958 N N . ALA A 1 126 ? -11.500 9.457 0.831 1.00 96.12 126 ALA A N 1
ATOM 959 C CA . ALA A 1 126 ? -12.716 8.692 0.550 1.00 96.12 126 ALA A CA 1
ATOM 960 C C . ALA A 1 126 ? -13.062 7.631 1.613 1.00 96.12 126 ALA A C 1
ATOM 962 O O . ALA A 1 126 ? -14.197 7.162 1.664 1.00 96.12 126 ALA A O 1
ATOM 963 N N . ASN A 1 127 ? -12.101 7.230 2.449 1.00 96.31 127 ASN A N 1
ATOM 964 C CA . ASN A 1 127 ? -12.318 6.286 3.546 1.00 96.31 127 ASN A CA 1
ATOM 965 C C . ASN A 1 127 ? -12.393 6.971 4.921 1.00 96.31 127 ASN A C 1
ATOM 967 O O . ASN A 1 127 ? -12.677 6.296 5.909 1.00 96.31 127 ASN A O 1
ATOM 971 N N . GLN A 1 128 ? -12.170 8.287 5.009 1.00 96.00 128 GLN A N 1
ATOM 972 C CA . GLN A 1 128 ? -12.104 9.001 6.287 1.00 96.00 128 GLN A CA 1
ATOM 973 C C . GLN A 1 128 ? -13.416 8.898 7.075 1.00 96.00 128 GLN A C 1
ATOM 975 O O . GLN A 1 128 ? -13.390 8.648 8.275 1.00 96.00 128 GLN A O 1
ATOM 980 N N . GLU A 1 129 ? -14.563 8.989 6.399 1.00 96.25 129 GLU A N 1
ATOM 981 C CA . GLU A 1 129 ? -15.873 8.870 7.051 1.00 96.25 129 GLU A CA 1
ATOM 982 C C . GLU A 1 129 ? -16.085 7.489 7.699 1.00 96.25 129 GLU A C 1
ATOM 984 O O . GLU A 1 129 ? -16.654 7.396 8.787 1.00 96.25 129 GLU A O 1
ATOM 989 N N . LEU A 1 130 ? -15.577 6.414 7.081 1.00 97.44 130 LEU A N 1
ATOM 990 C CA . LEU A 1 130 ? -15.639 5.056 7.639 1.00 97.44 130 LEU A CA 1
ATOM 991 C C . LEU A 1 130 ? -14.783 4.935 8.907 1.00 97.44 130 LEU A C 1
ATOM 993 O O . LEU A 1 130 ? -15.208 4.340 9.900 1.00 97.44 130 LEU A O 1
ATOM 997 N N . ILE A 1 131 ? -13.590 5.534 8.885 1.00 97.06 131 ILE A N 1
ATOM 998 C CA . ILE A 1 131 ? -12.673 5.592 10.031 1.00 97.06 131 ILE A CA 1
ATOM 999 C C . ILE A 1 131 ? -13.296 6.398 11.180 1.00 97.06 131 ILE A C 1
ATOM 1001 O O . ILE A 1 131 ? -13.293 5.952 12.331 1.00 97.06 131 ILE A O 1
ATOM 1005 N N . ASP A 1 132 ? -13.880 7.556 10.879 1.00 97.19 132 ASP A N 1
ATOM 1006 C CA .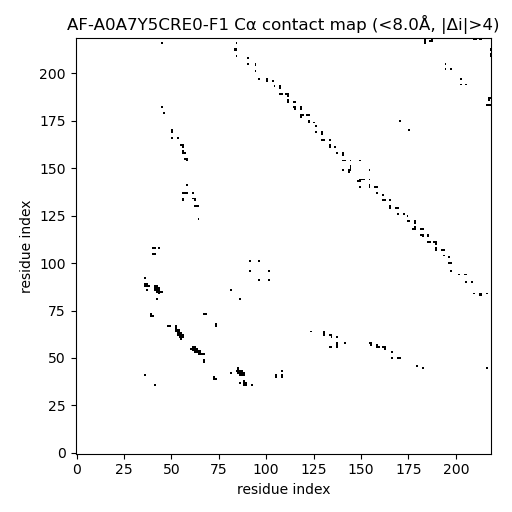 ASP A 1 132 ? -14.509 8.427 11.872 1.00 97.19 132 ASP A CA 1
ATOM 1007 C C . ASP A 1 132 ? -15.728 7.759 12.520 1.00 97.19 132 ASP A C 1
ATOM 1009 O O . ASP A 1 132 ? -15.896 7.830 13.744 1.00 97.19 132 ASP A O 1
ATOM 1013 N N . ALA A 1 133 ? -16.539 7.048 11.729 1.00 98.06 133 ALA A N 1
ATOM 1014 C CA . ALA A 1 133 ? -17.667 6.264 12.221 1.00 98.06 133 ALA A CA 1
ATOM 1015 C C . ALA A 1 133 ? -17.215 5.131 13.161 1.00 98.06 133 ALA A C 1
ATOM 1017 O O . ALA A 1 133 ? -17.767 4.978 14.254 1.00 98.06 133 ALA A O 1
ATOM 1018 N N . ALA A 1 134 ? -16.170 4.385 12.792 1.00 98.25 134 ALA A N 1
ATOM 1019 C CA . ALA A 1 134 ? -15.594 3.342 13.643 1.00 98.25 134 ALA A CA 1
ATOM 1020 C C . ALA A 1 134 ? -15.072 3.912 14.975 1.00 98.25 134 ALA A C 1
ATOM 1022 O O . ALA A 1 134 ? -15.308 3.352 16.050 1.00 98.25 134 ALA A O 1
ATOM 1023 N N . ASN A 1 135 ? -14.413 5.072 14.926 1.00 98.31 135 ASN A N 1
ATOM 1024 C CA . ASN A 1 135 ? -13.916 5.760 16.116 1.00 98.31 135 ASN A CA 1
ATOM 1025 C C . ASN A 1 135 ? -15.044 6.310 17.000 1.00 98.31 135 ASN A C 1
ATOM 1027 O O . ASN A 1 135 ? -14.915 6.307 18.227 1.00 98.31 135 ASN A O 1
ATOM 1031 N N . ALA A 1 136 ? -16.168 6.738 16.419 1.00 98.38 136 ALA A N 1
ATOM 1032 C CA . ALA A 1 136 ? -17.356 7.112 17.182 1.00 98.38 136 ALA A CA 1
ATOM 1033 C C . ALA A 1 136 ? -17.919 5.924 17.973 1.00 98.38 136 ALA A C 1
ATOM 1035 O O . ALA A 1 136 ? -18.068 6.024 19.192 1.00 98.38 136 ALA A O 1
ATOM 1036 N N . GLN A 1 137 ? -18.106 4.776 17.320 1.00 98.38 137 GLN A N 1
ATOM 1037 C CA . GLN A 1 137 ? -18.574 3.550 17.976 1.00 98.38 137 GLN A CA 1
ATOM 1038 C C . GLN A 1 137 ? -17.597 3.063 19.059 1.00 98.38 137 GLN A C 1
ATOM 1040 O O . GLN A 1 137 ? -18.004 2.656 20.150 1.00 98.38 137 GLN A O 1
ATOM 1045 N N . ARG A 1 138 ? -16.284 3.172 18.814 1.00 98.25 138 ARG A N 1
ATOM 1046 C CA . ARG A 1 138 ? -15.257 2.893 19.828 1.00 98.25 138 ARG A CA 1
ATOM 1047 C C . ARG A 1 138 ? -15.458 3.745 21.087 1.00 98.25 138 ARG A C 1
ATOM 1049 O O . ARG A 1 138 ? -15.354 3.216 22.194 1.00 98.25 138 ARG A O 1
ATOM 1056 N N . ARG A 1 139 ? -15.723 5.050 20.950 1.00 98.56 139 ARG A N 1
ATOM 1057 C CA . ARG A 1 139 ? -15.927 5.950 22.104 1.00 98.56 139 ARG A CA 1
ATOM 1058 C C . ARG A 1 139 ? -17.135 5.537 22.946 1.00 98.56 139 ARG A C 1
ATOM 1060 O O . ARG A 1 139 ? -17.041 5.564 24.172 1.00 98.56 139 ARG A O 1
ATOM 1067 N N . GLU A 1 140 ? -18.217 5.095 22.313 1.00 98.31 140 GLU A N 1
ATOM 1068 C CA . GLU A 1 140 ? -19.400 4.571 23.009 1.00 98.31 140 GLU A CA 1
ATOM 1069 C C . GLU A 1 140 ? -19.072 3.301 23.808 1.00 98.31 140 GLU A C 1
ATOM 1071 O O . GLU A 1 140 ? -19.398 3.212 24.993 1.00 98.31 140 GLU A O 1
ATOM 1076 N N . ILE A 1 141 ? -18.340 2.354 23.209 1.00 98.25 141 ILE A N 1
ATOM 1077 C CA . ILE A 1 141 ? -17.882 1.135 23.900 1.00 98.25 141 ILE A CA 1
ATOM 1078 C C . ILE A 1 141 ? -17.001 1.488 25.102 1.00 98.25 141 ILE A C 1
ATOM 1080 O O . ILE A 1 141 ? -17.175 0.936 26.189 1.00 98.25 141 ILE A O 1
ATOM 1084 N N . MET A 1 142 ? -16.068 2.427 24.929 1.00 98.19 142 MET A N 1
ATOM 1085 C CA . MET A 1 142 ? -15.195 2.889 26.009 1.00 98.19 142 MET A CA 1
ATOM 1086 C C . MET A 1 142 ? -15.989 3.503 27.165 1.00 98.19 142 MET A C 1
ATOM 1088 O O . MET A 1 142 ? -15.660 3.258 28.327 1.00 98.19 142 MET A O 1
ATOM 1092 N N . GLN A 1 143 ? -17.038 4.272 26.865 1.00 98.31 143 GLN A N 1
ATOM 1093 C CA . GLN A 1 143 ? -17.912 4.840 27.887 1.00 98.31 143 GLN A CA 1
ATOM 1094 C C . GLN A 1 143 ? -18.689 3.749 28.635 1.00 98.31 143 GLN A C 1
ATOM 1096 O O . GLN A 1 143 ? -18.712 3.765 29.864 1.00 98.31 143 GLN A O 1
ATOM 1101 N N . ALA A 1 144 ? -19.238 2.761 27.927 1.00 98.38 144 ALA A N 1
ATOM 1102 C CA . ALA A 1 144 ? -19.949 1.640 28.540 1.00 98.38 144 ALA A CA 1
ATOM 1103 C C . ALA A 1 144 ? -19.039 0.798 29.457 1.00 98.38 144 ALA A C 1
ATOM 1105 O O . ALA A 1 144 ? -19.454 0.375 30.536 1.00 98.38 144 ALA A O 1
ATOM 1106 N N . VAL A 1 145 ? -17.763 0.612 29.093 1.00 98.19 145 VAL A N 1
ATOM 1107 C CA . VAL A 1 145 ? -16.775 -0.032 29.980 1.00 98.19 145 VAL A CA 1
ATOM 1108 C C . VAL A 1 145 ? -16.532 0.798 31.240 1.00 98.19 145 VAL A C 1
ATOM 1110 O O . VAL A 1 145 ? -16.503 0.249 32.340 1.00 98.19 145 VAL A O 1
ATOM 1113 N N . ARG A 1 146 ? -16.380 2.123 31.108 1.00 98.06 146 ARG A N 1
ATOM 1114 C CA . ARG A 1 146 ? -16.179 3.026 32.258 1.00 98.06 146 ARG A CA 1
ATOM 1115 C C . ARG A 1 146 ? -17.380 3.047 33.200 1.00 98.06 146 ARG A C 1
ATOM 1117 O O . ARG A 1 146 ? -17.187 3.117 34.409 1.00 98.06 146 ARG A O 1
ATOM 1124 N N . ASN A 1 147 ? -18.589 2.954 32.654 1.00 98.31 147 ASN A N 1
ATOM 1125 C CA . ASN A 1 147 ? -19.829 2.891 33.425 1.00 98.31 147 ASN A CA 1
ATOM 1126 C C . ASN A 1 147 ? -20.061 1.519 34.088 1.00 98.31 147 ASN A C 1
ATOM 1128 O O . ASN A 1 147 ? -20.994 1.375 34.873 1.00 98.31 147 ASN A O 1
ATOM 1132 N N . GLY A 1 148 ? -19.244 0.505 33.776 1.00 98.25 148 GLY A N 1
ATOM 1133 C CA . GLY A 1 148 ? -19.450 -0.869 34.239 1.00 98.25 148 GLY A CA 1
ATOM 1134 C C . GLY A 1 148 ? -20.583 -1.610 33.518 1.00 98.25 148 GLY A C 1
ATOM 1135 O O . GLY A 1 148 ? -20.971 -2.692 33.950 1.00 98.25 148 GLY A O 1
ATOM 1136 N N . GLU A 1 149 ? -21.103 -1.055 32.421 1.00 98.56 149 GLU A N 1
ATOM 1137 C CA . GLU A 1 149 ? -22.148 -1.657 31.580 1.00 98.56 149 GLU A CA 1
ATOM 1138 C C . GLU A 1 149 ? -21.586 -2.767 30.678 1.00 98.56 149 GLU A C 1
ATOM 1140 O O . GLU A 1 149 ? -22.290 -3.717 30.338 1.00 98.56 149 GLU A O 1
ATOM 1145 N N . LEU A 1 150 ? -20.307 -2.658 30.300 1.00 98.31 150 LEU A N 1
ATOM 1146 C CA . LEU A 1 150 ? -19.568 -3.682 29.564 1.00 98.31 150 LEU A CA 1
ATOM 1147 C C . LEU A 1 150 ? -18.323 -4.124 30.328 1.00 98.31 150 LEU A C 1
ATOM 1149 O O . LEU A 1 150 ? -17.556 -3.320 30.855 1.00 98.31 150 LEU A O 1
ATOM 1153 N N . THR A 1 151 ? -18.059 -5.426 30.298 1.00 98.31 151 THR A N 1
ATOM 1154 C CA . THR A 1 151 ? -16.749 -5.964 30.677 1.00 98.31 151 THR A CA 1
ATOM 1155 C C . THR A 1 151 ? -15.716 -5.695 29.579 1.00 98.31 151 THR A C 1
ATOM 1157 O O . THR A 1 151 ? -16.054 -5.491 28.411 1.00 98.31 151 THR A O 1
ATOM 1160 N N . ARG A 1 152 ? -14.421 -5.770 29.919 1.00 97.69 152 ARG A N 1
ATOM 1161 C CA . ARG A 1 152 ? -13.340 -5.638 28.921 1.00 97.69 152 ARG A CA 1
ATOM 1162 C C . ARG A 1 152 ? -13.413 -6.710 27.829 1.00 97.69 152 ARG A C 1
ATOM 1164 O O . ARG A 1 152 ? -13.115 -6.399 26.683 1.00 97.69 152 ARG A O 1
ATOM 1171 N N . ALA A 1 153 ? -13.834 -7.930 28.168 1.00 98.06 153 ALA A N 1
ATOM 1172 C CA . ALA A 1 153 ? -13.985 -9.020 27.204 1.00 98.06 153 ALA A CA 1
ATOM 1173 C C . ALA A 1 153 ? -15.097 -8.722 26.184 1.00 98.06 153 ALA A C 1
ATOM 1175 O O . ALA A 1 153 ? -14.866 -8.798 24.982 1.00 98.06 153 ALA A O 1
ATOM 1176 N N . GLN A 1 154 ? -16.267 -8.275 26.653 1.00 98.31 154 GLN A N 1
ATOM 1177 C CA . GLN A 1 154 ? -17.367 -7.868 25.768 1.00 98.31 154 GLN A CA 1
ATOM 1178 C C . GLN A 1 154 ? -16.990 -6.659 24.905 1.00 98.31 154 GLN A C 1
ATOM 1180 O O . GLN A 1 154 ? -17.382 -6.569 23.745 1.00 98.31 154 GLN A O 1
ATOM 1185 N N . ALA A 1 155 ? -16.218 -5.719 25.454 1.00 98.25 155 ALA A N 1
ATOM 1186 C CA . ALA A 1 155 ? -15.721 -4.586 24.688 1.00 98.25 155 ALA A CA 1
ATOM 1187 C C . ALA A 1 155 ? -14.750 -5.017 23.581 1.00 98.25 155 ALA A C 1
ATOM 1189 O O . ALA A 1 155 ? -14.860 -4.522 22.466 1.00 98.25 155 ALA A O 1
ATOM 1190 N N . GLN A 1 156 ? -13.837 -5.954 23.857 1.00 98.12 156 GLN A N 1
ATOM 1191 C CA . GLN A 1 156 ? -12.924 -6.500 22.847 1.00 98.12 156 GLN A CA 1
ATOM 1192 C C . GLN A 1 156 ? -13.676 -7.191 21.707 1.00 98.12 156 GLN A C 1
ATOM 1194 O O . GLN A 1 156 ? -13.363 -6.938 20.549 1.00 98.12 156 GLN A O 1
ATOM 1199 N N . GLU A 1 157 ? -14.694 -7.995 22.018 1.00 98.25 157 GLU A N 1
ATOM 1200 C CA . GLU A 1 157 ? -15.544 -8.638 21.007 1.00 98.25 157 GLU A CA 1
ATOM 1201 C C . GLU A 1 157 ? -16.244 -7.602 20.114 1.00 98.25 157 GLU A C 1
ATOM 1203 O O . GLU A 1 157 ? -16.200 -7.694 18.888 1.00 98.25 157 GLU A O 1
ATOM 1208 N N . ARG A 1 158 ? -16.824 -6.554 20.714 1.00 98.44 158 ARG A N 1
ATOM 1209 C CA . ARG A 1 158 ? -17.469 -5.475 19.952 1.00 98.44 158 ARG A CA 1
ATOM 1210 C C . ARG A 1 158 ? -16.478 -4.684 19.102 1.00 98.44 158 ARG A C 1
ATOM 1212 O O . ARG A 1 158 ? -16.789 -4.357 17.964 1.00 98.44 158 ARG A O 1
ATOM 1219 N N . LEU A 1 159 ? -15.289 -4.391 19.625 1.00 98.31 159 LEU A N 1
ATOM 1220 C CA . LEU A 1 159 ? -14.234 -3.713 18.867 1.00 98.31 159 LEU A CA 1
ATOM 1221 C C . LEU A 1 159 ? -13.739 -4.572 17.698 1.00 98.31 159 LEU A C 1
ATOM 1223 O O . LEU A 1 159 ? -13.484 -4.031 16.627 1.00 98.31 159 LEU A O 1
ATOM 1227 N N . GLN A 1 160 ? -13.651 -5.895 17.867 1.00 98.12 160 GLN A N 1
ATOM 1228 C CA . GLN A 1 160 ? -13.329 -6.807 16.770 1.00 98.12 160 GLN A CA 1
ATOM 1229 C C . GLN A 1 160 ? -14.394 -6.746 15.669 1.00 98.12 160 GLN A C 1
ATOM 1231 O O . GLN A 1 160 ? -14.044 -6.580 14.506 1.00 98.12 160 GLN A O 1
ATOM 1236 N N . ALA A 1 161 ? -15.679 -6.768 16.033 1.00 98.12 161 ALA A N 1
ATOM 1237 C CA . ALA A 1 161 ? -16.763 -6.625 15.062 1.00 98.12 161 ALA A CA 1
ATOM 1238 C C . ALA A 1 161 ? -16.702 -5.284 14.301 1.00 98.12 161 ALA A C 1
ATOM 1240 O O . ALA A 1 161 ? -16.914 -5.252 13.087 1.00 98.12 161 ALA A O 1
ATOM 1241 N N . ILE A 1 162 ? -16.350 -4.185 14.984 1.00 98.12 162 ILE A N 1
ATOM 1242 C CA . ILE A 1 162 ? -16.102 -2.886 14.334 1.00 98.12 162 ILE A CA 1
ATOM 1243 C C . ILE A 1 162 ? -14.955 -3.012 13.330 1.00 98.12 162 ILE A C 1
ATOM 1245 O O . ILE A 1 162 ? -15.120 -2.620 12.180 1.00 98.12 162 ILE A O 1
ATOM 1249 N N . ASN A 1 163 ? -13.823 -3.596 13.732 1.00 96.69 163 ASN A N 1
ATOM 1250 C CA . ASN A 1 163 ? -12.667 -3.770 12.852 1.00 96.69 163 ASN A CA 1
ATOM 1251 C C . ASN A 1 163 ? -13.017 -4.548 11.583 1.00 96.69 163 ASN A C 1
ATOM 1253 O O . ASN A 1 163 ? -12.712 -4.078 10.488 1.00 96.69 163 ASN A O 1
ATOM 1257 N N . ASP A 1 164 ? -13.686 -5.690 11.727 1.00 96.81 164 ASP A N 1
ATOM 1258 C CA . ASP A 1 164 ? -14.049 -6.545 10.596 1.00 96.81 164 ASP A CA 1
ATOM 1259 C C . ASP A 1 164 ? -15.016 -5.823 9.647 1.00 96.81 164 ASP A C 1
ATOM 1261 O O . ASP A 1 164 ? -14.803 -5.796 8.433 1.00 96.81 164 ASP A O 1
ATOM 1265 N N . SER A 1 165 ? -16.042 -5.164 10.199 1.00 97.44 165 SER A N 1
ATOM 1266 C CA . SER A 1 165 ? -17.031 -4.439 9.394 1.00 97.44 165 SER A CA 1
ATOM 1267 C C . SER A 1 165 ? -16.427 -3.237 8.661 1.00 97.44 165 SER A C 1
ATOM 1269 O O . SER A 1 165 ? -16.695 -3.045 7.473 1.00 97.44 165 SER A O 1
ATOM 1271 N N . THR A 1 166 ? -15.557 -2.463 9.317 1.00 97.25 166 THR A N 1
ATOM 1272 C CA . THR A 1 166 ? -14.890 -1.323 8.683 1.00 97.25 166 THR A CA 1
ATOM 1273 C C . THR A 1 166 ? -13.893 -1.783 7.627 1.00 97.25 166 THR A C 1
ATOM 1275 O O . THR A 1 166 ? -13.848 -1.194 6.551 1.00 97.25 166 THR A O 1
ATOM 1278 N N . GLN A 1 167 ? -13.128 -2.853 7.873 1.00 94.56 167 GLN A N 1
ATOM 1279 C CA . GLN A 1 167 ? -12.224 -3.403 6.858 1.00 94.56 167 GLN A CA 1
ATOM 1280 C C . GLN A 1 167 ? -12.991 -3.883 5.626 1.00 94.56 167 GLN A C 1
ATOM 1282 O O . GLN A 1 167 ? -12.584 -3.587 4.503 1.00 94.56 167 GLN A O 1
ATOM 1287 N N . GLN A 1 168 ? -14.125 -4.559 5.817 1.00 96.06 168 GLN A N 1
ATOM 1288 C CA . GLN A 1 168 ? -14.986 -4.971 4.713 1.00 96.06 168 GLN A CA 1
ATOM 1289 C C . GLN A 1 168 ? -15.556 -3.765 3.948 1.00 96.06 168 GLN A C 1
ATOM 1291 O O . GLN A 1 168 ? -15.591 -3.779 2.714 1.00 96.06 168 GLN A O 1
ATOM 1296 N N . ALA A 1 169 ? -15.966 -2.708 4.654 1.00 97.25 169 ALA A N 1
ATOM 1297 C CA . ALA A 1 169 ? -16.460 -1.479 4.037 1.00 97.25 169 ALA A CA 1
ATOM 1298 C C . ALA A 1 169 ? -15.371 -0.771 3.214 1.00 97.25 169 ALA A C 1
ATOM 1300 O O . ALA A 1 169 ? -15.620 -0.384 2.076 1.00 97.25 169 ALA A O 1
ATOM 1301 N N . ILE A 1 170 ? -14.146 -0.671 3.739 1.00 95.50 170 ILE A N 1
ATOM 1302 C CA . ILE A 1 170 ? -13.001 -0.098 3.016 1.00 95.50 170 ILE A CA 1
ATOM 1303 C C . ILE A 1 170 ? -12.665 -0.951 1.787 1.00 95.50 170 ILE A C 1
ATOM 1305 O O . ILE A 1 170 ? -12.505 -0.415 0.694 1.00 95.50 170 ILE A O 1
ATOM 1309 N N . ALA A 1 171 ? -12.605 -2.280 1.922 1.00 93.88 171 ALA A N 1
ATOM 1310 C CA . ALA A 1 171 ? -12.289 -3.188 0.815 1.00 93.88 171 ALA A CA 1
ATOM 1311 C C . ALA A 1 171 ? -13.329 -3.148 -0.322 1.00 93.88 171 ALA A C 1
ATOM 1313 O O . ALA A 1 171 ? -12.991 -3.393 -1.480 1.00 93.88 171 ALA A O 1
ATOM 1314 N N . SER A 1 172 ? -14.579 -2.800 -0.010 1.00 95.94 172 SER A N 1
ATOM 1315 C CA . SER A 1 172 ? -15.674 -2.666 -0.980 1.00 95.94 172 SER A CA 1
ATOM 1316 C C . SER A 1 172 ? -15.975 -1.219 -1.392 1.00 95.94 172 SER A C 1
ATOM 1318 O O . SER A 1 172 ? -16.908 -0.989 -2.163 1.00 95.94 172 SER A O 1
ATOM 1320 N N . ASN A 1 173 ? -15.190 -0.241 -0.924 1.00 96.69 173 ASN A N 1
ATOM 1321 C CA . ASN A 1 173 ? -15.405 1.168 -1.238 1.00 96.69 173 ASN A CA 1
ATOM 1322 C C . ASN A 1 173 ? -15.255 1.410 -2.758 1.00 96.69 173 ASN A C 1
ATOM 1324 O O . ASN A 1 173 ? -14.215 1.066 -3.328 1.00 96.69 173 ASN A O 1
ATOM 1328 N N . PRO A 1 174 ? -16.238 2.033 -3.441 1.00 96.50 174 PRO A N 1
ATOM 1329 C CA . PRO A 1 174 ? -16.140 2.326 -4.874 1.00 96.50 174 PRO A CA 1
ATOM 1330 C C . PRO A 1 174 ? -14.934 3.206 -5.245 1.00 96.50 174 PRO A C 1
ATOM 1332 O O . PRO A 1 174 ? -14.487 3.162 -6.391 1.00 96.50 174 PRO A O 1
ATOM 1335 N N . ALA A 1 175 ? -14.358 3.951 -4.295 1.00 95.69 175 ALA A N 1
ATOM 1336 C CA . ALA A 1 175 ? -13.115 4.699 -4.486 1.00 95.69 175 ALA A CA 1
ATOM 1337 C C . ALA A 1 175 ? -11.885 3.808 -4.762 1.00 95.69 175 ALA A C 1
ATOM 1339 O O . ALA A 1 175 ? -10.878 4.299 -5.277 1.00 95.69 175 ALA A O 1
ATOM 1340 N N . ASN A 1 176 ? -11.959 2.500 -4.489 1.00 93.56 176 ASN A N 1
ATOM 1341 C CA . ASN A 1 176 ? -10.869 1.564 -4.769 1.00 93.56 176 ASN A CA 1
ATOM 1342 C C . ASN A 1 176 ? -10.603 1.431 -6.274 1.00 93.56 176 ASN A C 1
ATOM 1344 O O . ASN A 1 176 ? -9.448 1.362 -6.682 1.00 93.56 176 ASN A O 1
ATOM 1348 N N . ALA A 1 177 ? -11.643 1.437 -7.113 1.00 94.12 177 ALA A N 1
ATOM 1349 C CA . ALA A 1 177 ? -11.497 1.270 -8.560 1.00 94.12 177 ALA A CA 1
ATOM 1350 C C . ALA A 1 177 ? -10.645 2.375 -9.228 1.00 94.12 177 ALA A C 1
ATOM 1352 O O . ALA A 1 177 ? -9.655 2.032 -9.880 1.00 94.12 177 ALA A O 1
ATOM 1353 N N . PRO A 1 178 ? -10.940 3.684 -9.059 1.00 94.12 178 PRO A N 1
ATOM 1354 C CA . PRO A 1 178 ? -10.100 4.737 -9.630 1.00 94.12 178 PRO A CA 1
ATOM 1355 C C . PRO A 1 178 ? -8.686 4.758 -9.029 1.00 94.12 178 PRO A C 1
ATOM 1357 O O . PRO A 1 178 ? -7.729 5.045 -9.747 1.00 94.12 178 PRO A O 1
ATOM 1360 N N . TYR A 1 179 ? -8.523 4.402 -7.749 1.00 92.94 179 TYR A N 1
ATOM 1361 C CA . TYR A 1 179 ? -7.200 4.265 -7.134 1.00 92.94 179 TYR A CA 1
ATOM 1362 C C . TYR A 1 179 ? -6.366 3.157 -7.789 1.00 92.94 179 TYR A C 1
ATOM 1364 O O . TYR A 1 179 ? -5.227 3.396 -8.192 1.00 92.94 179 TYR A O 1
ATOM 1372 N N . LEU A 1 180 ? -6.939 1.959 -7.930 1.00 91.62 180 LEU A N 1
ATOM 1373 C CA . LEU A 1 180 ? -6.290 0.813 -8.568 1.00 91.62 180 LEU A CA 1
ATOM 1374 C C . LEU A 1 180 ? -5.899 1.136 -10.010 1.00 91.62 180 LEU A C 1
ATOM 1376 O O . LEU A 1 180 ? -4.779 0.844 -10.422 1.00 91.62 180 LEU A O 1
ATOM 1380 N N . GLN A 1 181 ? -6.782 1.807 -10.752 1.00 93.12 181 GLN A N 1
ATOM 1381 C CA . GLN A 1 181 ? -6.489 2.252 -12.111 1.00 93.12 181 GLN A CA 1
ATOM 1382 C C . GLN A 1 181 ? -5.312 3.239 -12.158 1.00 93.12 181 GLN A C 1
ATOM 1384 O O . GLN A 1 181 ? -4.428 3.097 -13.003 1.00 93.12 181 GLN A O 1
ATOM 1389 N N . ALA A 1 182 ? -5.261 4.215 -11.249 1.00 92.88 182 ALA A N 1
ATOM 1390 C CA . ALA A 1 182 ? -4.155 5.167 -11.189 1.00 92.88 182 ALA A CA 1
ATOM 1391 C C . ALA A 1 182 ? -2.827 4.487 -10.810 1.00 92.88 182 ALA A C 1
ATOM 1393 O O . ALA A 1 182 ? -1.810 4.712 -11.470 1.00 92.88 182 ALA A O 1
ATOM 1394 N N . LEU A 1 183 ? -2.839 3.585 -9.819 1.00 91.00 183 LEU A N 1
ATOM 1395 C CA . LEU A 1 183 ? -1.672 2.762 -9.482 1.00 91.00 183 LEU A CA 1
ATOM 1396 C C . LEU A 1 183 ? -1.181 1.946 -10.681 1.00 91.00 183 LEU A C 1
ATOM 1398 O O . LEU A 1 183 ? 0.028 1.813 -10.875 1.00 91.00 183 LEU A O 1
ATOM 1402 N N . CYS A 1 184 ? -2.109 1.437 -11.490 1.00 91.75 184 CYS A N 1
ATOM 1403 C CA . CYS A 1 184 ? -1.830 0.726 -12.732 1.00 91.75 184 CYS A CA 1
ATOM 1404 C C . CYS A 1 184 ? -0.970 1.543 -13.679 1.00 91.75 184 CYS A C 1
ATOM 1406 O O . CYS A 1 184 ? 0.105 1.111 -14.090 1.00 91.75 184 CYS A O 1
ATOM 1408 N N . VAL A 1 185 ? -1.413 2.766 -13.960 1.00 94.25 185 VAL A N 1
ATOM 1409 C CA . VAL A 1 185 ? -0.707 3.690 -14.847 1.00 94.25 185 VAL A CA 1
ATOM 1410 C C . VAL A 1 185 ? 0.682 4.016 -14.290 1.00 94.25 185 VAL A C 1
ATOM 1412 O O . VAL A 1 185 ? 1.675 3.949 -15.023 1.00 94.25 185 VAL A O 1
ATOM 1415 N N . CYS A 1 186 ? 0.787 4.287 -12.984 1.00 93.38 186 CYS A N 1
ATOM 1416 C CA . CYS A 1 186 ? 2.072 4.541 -12.329 1.00 93.38 186 CYS A CA 1
ATOM 1417 C C . CYS A 1 186 ? 3.017 3.331 -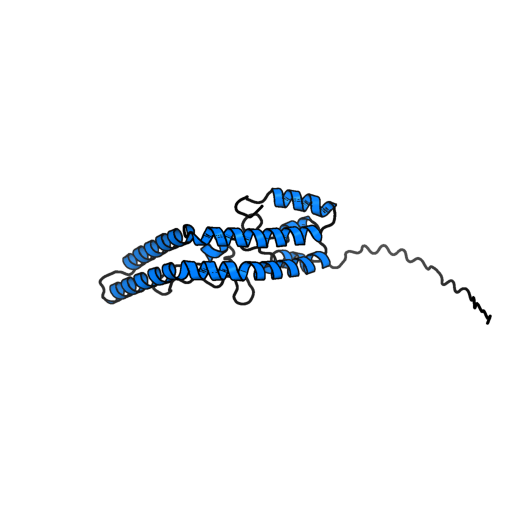12.407 1.00 93.38 186 CYS A C 1
ATOM 1419 O O . CYS A 1 186 ? 4.230 3.494 -12.565 1.00 93.38 186 CYS A O 1
ATOM 1421 N N . ARG A 1 187 ? 2.490 2.107 -12.286 1.00 92.44 187 ARG A N 1
ATOM 1422 C CA . ARG A 1 187 ? 3.272 0.866 -12.350 1.00 92.44 187 ARG A CA 1
ATOM 1423 C C . ARG A 1 187 ? 3.720 0.545 -13.772 1.00 92.44 187 ARG A C 1
ATOM 1425 O O . ARG A 1 187 ? 4.892 0.247 -13.966 1.00 92.44 187 ARG A O 1
ATOM 1432 N N . MET A 1 188 ? 2.841 0.673 -14.763 1.00 93.00 188 MET A N 1
ATOM 1433 C CA . MET A 1 188 ? 3.203 0.484 -16.171 1.00 93.00 188 MET A CA 1
ATOM 1434 C C . MET A 1 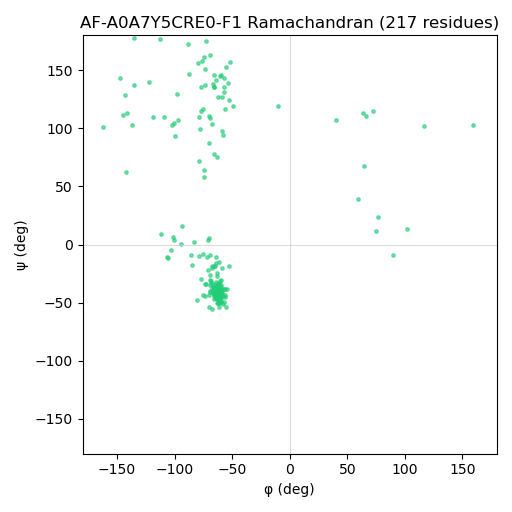188 ? 4.282 1.475 -16.613 1.00 93.00 188 MET A C 1
ATOM 1436 O O . MET A 1 188 ? 5.216 1.099 -17.318 1.00 93.00 188 MET A O 1
ATOM 1440 N N . THR A 1 189 ? 4.201 2.724 -16.146 1.00 95.56 189 THR A N 1
ATOM 1441 C CA . THR A 1 189 ? 5.233 3.739 -16.402 1.00 95.56 189 THR A CA 1
ATOM 1442 C C . THR A 1 189 ? 6.576 3.329 -15.795 1.00 95.56 189 THR A C 1
ATOM 1444 O O . THR A 1 189 ? 7.598 3.376 -16.479 1.00 95.56 189 THR A O 1
ATOM 1447 N N . LEU A 1 190 ? 6.577 2.861 -14.540 1.00 94.62 190 LEU A N 1
ATOM 1448 C CA . LEU A 1 190 ? 7.771 2.318 -13.889 1.00 94.62 190 LEU A CA 1
ATOM 1449 C C . LEU A 1 190 ? 8.346 1.139 -14.684 1.00 94.62 190 LEU A C 1
ATOM 1451 O O . LEU A 1 190 ? 9.531 1.141 -14.999 1.00 94.62 190 LEU A O 1
ATOM 1455 N N . PHE A 1 191 ? 7.523 0.152 -15.040 1.00 94.69 191 PHE A N 1
ATOM 1456 C CA . PHE A 1 191 ? 7.978 -1.050 -15.739 1.00 94.69 191 PHE A CA 1
ATOM 1457 C C . PHE A 1 191 ? 8.508 -0.748 -17.140 1.00 94.69 191 PHE A C 1
ATOM 1459 O O . PHE A 1 191 ? 9.554 -1.275 -17.513 1.00 94.69 191 PHE A O 1
ATOM 1466 N N . GLY A 1 192 ? 7.849 0.137 -17.889 1.00 96.12 192 GLY A N 1
ATOM 1467 C CA . GLY A 1 192 ? 8.343 0.613 -19.180 1.00 96.12 192 GLY A CA 1
ATOM 1468 C C . GLY A 1 192 ? 9.675 1.356 -19.051 1.00 96.12 192 GLY A C 1
ATOM 1469 O O . GLY A 1 192 ? 10.589 1.121 -19.841 1.00 96.12 192 GLY A O 1
ATOM 1470 N N . GLY A 1 193 ? 9.814 2.191 -18.015 1.00 97.50 193 GLY A N 1
ATOM 1471 C CA . GLY A 1 193 ? 11.062 2.878 -17.692 1.00 97.50 193 GLY A CA 1
ATOM 1472 C C . GLY A 1 193 ? 12.195 1.904 -17.381 1.00 97.50 193 GLY A C 1
ATOM 1473 O O . GLY A 1 193 ? 13.254 1.998 -17.993 1.00 97.50 193 GLY A O 1
ATOM 1474 N N . VAL A 1 194 ? 11.960 0.932 -16.489 1.00 96.94 194 VAL A N 1
ATOM 1475 C CA . VAL A 1 194 ? 12.956 -0.092 -16.129 1.00 96.94 194 VAL A CA 1
ATOM 1476 C C . VAL A 1 194 ? 13.353 -0.888 -17.364 1.00 96.94 194 VAL A C 1
ATOM 1478 O O . VAL A 1 194 ? 14.541 -0.992 -17.651 1.00 96.94 194 VAL A O 1
ATOM 1481 N N . ARG A 1 195 ? 12.380 -1.366 -18.150 1.00 97.44 195 ARG A N 1
ATOM 1482 C CA . ARG A 1 195 ? 12.626 -2.096 -19.399 1.00 97.44 195 ARG A CA 1
ATOM 1483 C C . ARG A 1 195 ? 13.514 -1.310 -20.371 1.00 97.44 195 ARG A C 1
ATOM 1485 O O . ARG A 1 195 ? 14.367 -1.903 -21.023 1.00 97.44 195 ARG A O 1
ATOM 1492 N N . GLY A 1 196 ? 13.337 0.009 -20.463 1.00 98.00 196 GLY A N 1
ATOM 1493 C CA . GLY A 1 196 ? 14.140 0.890 -21.318 1.00 98.00 196 GLY A CA 1
ATOM 1494 C C . GLY A 1 196 ? 15.609 1.036 -20.898 1.00 98.00 196 GLY A C 1
ATOM 1495 O O . GLY A 1 196 ? 16.430 1.431 -21.723 1.00 98.00 196 GLY A O 1
ATOM 1496 N N . LEU A 1 197 ? 15.952 0.701 -19.650 1.00 97.88 197 LEU A N 1
ATOM 1497 C CA . LEU A 1 197 ? 17.330 0.697 -19.139 1.00 97.88 197 LEU A CA 1
ATOM 1498 C C . LEU A 1 197 ? 18.082 -0.603 -19.445 1.00 97.88 197 LEU A C 1
ATOM 1500 O O . LEU A 1 197 ? 19.305 -0.651 -19.307 1.00 97.88 197 LEU A O 1
ATOM 1504 N N . LEU A 1 198 ? 17.351 -1.663 -19.788 1.00 97.31 198 LEU A N 1
ATOM 1505 C CA . LEU A 1 198 ? 17.874 -3.012 -19.967 1.00 97.31 198 LEU A CA 1
ATOM 1506 C C . LEU A 1 198 ? 18.373 -3.229 -21.398 1.00 97.31 198 LEU A C 1
ATOM 1508 O O . LEU A 1 198 ? 17.792 -2.708 -22.354 1.00 97.31 198 LEU A O 1
ATOM 1512 N N . ASP A 1 199 ? 19.416 -4.043 -21.555 1.00 97.69 199 ASP A N 1
ATOM 1513 C CA . ASP A 1 199 ? 19.843 -4.511 -22.875 1.00 97.69 199 ASP A CA 1
ATOM 1514 C C . ASP A 1 199 ? 18.880 -5.563 -23.460 1.00 97.69 199 ASP A C 1
ATOM 1516 O O . ASP A 1 199 ? 17.930 -6.003 -22.813 1.00 97.69 199 ASP A O 1
ATOM 1520 N N . ALA A 1 200 ? 19.110 -5.985 -24.705 1.00 98.00 200 ALA A N 1
ATOM 1521 C CA . ALA A 1 200 ? 18.215 -6.917 -25.392 1.00 98.00 200 ALA A CA 1
ATOM 1522 C C . ALA A 1 200 ? 18.087 -8.290 -24.699 1.00 98.00 200 ALA A C 1
ATOM 1524 O O . ALA A 1 200 ? 17.015 -8.891 -24.744 1.00 98.00 200 ALA A O 1
ATOM 1525 N N . ALA A 1 201 ? 19.151 -8.790 -24.064 1.00 97.38 201 ALA A N 1
ATOM 1526 C CA . ALA A 1 201 ? 19.116 -10.071 -23.363 1.00 97.38 201 ALA A CA 1
ATOM 1527 C C . ALA A 1 201 ? 18.358 -9.943 -22.035 1.00 97.38 201 ALA A C 1
ATOM 1529 O O . ALA A 1 201 ? 17.501 -10.769 -21.723 1.00 97.38 201 ALA A O 1
ATOM 1530 N N . GLN A 1 202 ? 18.615 -8.866 -21.293 1.00 97.62 202 GLN A N 1
ATOM 1531 C CA . GLN A 1 202 ? 17.910 -8.539 -20.057 1.00 97.62 202 GLN A CA 1
ATOM 1532 C C . GLN A 1 202 ? 16.415 -8.276 -20.301 1.00 97.62 202 GLN A C 1
ATOM 1534 O O . GLN A 1 202 ? 15.574 -8.725 -19.525 1.00 97.62 202 GLN A O 1
ATOM 1539 N N . GLN A 1 203 ? 16.063 -7.596 -21.396 1.00 98.19 203 GLN A N 1
ATOM 1540 C CA . GLN A 1 203 ? 14.669 -7.330 -21.757 1.00 98.19 203 GLN A CA 1
ATOM 1541 C C . GLN A 1 203 ? 13.857 -8.614 -21.947 1.00 98.19 203 GLN A C 1
ATOM 1543 O O . GLN A 1 203 ? 12.709 -8.652 -21.524 1.00 98.19 203 GLN A O 1
ATOM 1548 N N . ALA A 1 204 ? 14.436 -9.672 -22.523 1.00 97.12 204 ALA A N 1
ATOM 1549 C CA . ALA A 1 204 ? 13.724 -10.936 -22.709 1.00 97.12 204 ALA A CA 1
ATOM 1550 C C . ALA A 1 204 ? 13.330 -11.582 -21.368 1.00 97.12 204 ALA A C 1
ATOM 1552 O O . ALA A 1 204 ? 12.185 -11.990 -21.188 1.00 97.12 204 ALA A O 1
ATOM 1553 N N . VAL A 1 205 ? 14.262 -11.611 -20.409 1.00 96.81 205 VAL A N 1
ATOM 1554 C CA . VAL A 1 205 ? 14.018 -12.132 -19.052 1.00 96.81 205 VAL A CA 1
ATOM 1555 C C . VAL A 1 205 ? 13.025 -11.242 -18.297 1.00 96.81 205 VAL A C 1
ATOM 1557 O O . VAL A 1 205 ? 12.142 -11.738 -17.600 1.00 96.81 205 VAL A O 1
ATOM 1560 N N . TRP A 1 206 ? 13.137 -9.922 -18.459 1.00 96.06 206 TRP A N 1
ATOM 1561 C CA . TRP A 1 206 ? 12.197 -8.963 -17.885 1.00 96.06 206 TRP A CA 1
ATOM 1562 C C . TRP A 1 206 ? 10.774 -9.159 -18.417 1.00 96.06 206 TRP A C 1
ATOM 1564 O O . TRP A 1 206 ? 9.832 -9.201 -17.630 1.00 96.06 206 TRP A O 1
ATOM 1574 N N . ASP A 1 207 ? 10.611 -9.301 -19.732 1.00 95.38 207 ASP A N 1
ATOM 1575 C CA . ASP A 1 207 ? 9.305 -9.454 -20.375 1.00 95.38 207 ASP A CA 1
ATOM 1576 C C . ASP A 1 207 ? 8.629 -10.769 -19.953 1.00 95.38 207 ASP A C 1
ATOM 1578 O O . ASP A 1 207 ? 7.435 -10.773 -19.654 1.00 95.38 207 ASP A O 1
ATOM 1582 N N . GLU A 1 208 ? 9.389 -11.866 -19.844 1.00 94.69 208 GLU A N 1
ATOM 1583 C CA . GLU A 1 208 ? 8.893 -13.135 -19.294 1.00 94.69 208 GLU A CA 1
ATOM 1584 C C . GLU A 1 208 ? 8.445 -12.981 -17.833 1.00 94.69 208 GLU A C 1
ATOM 1586 O O . GLU A 1 208 ? 7.363 -13.437 -17.458 1.00 94.69 208 GLU A O 1
ATOM 1591 N N . TRP A 1 209 ? 9.237 -12.284 -17.014 1.00 92.75 209 TRP A N 1
ATOM 1592 C CA . TRP A 1 209 ? 8.904 -12.031 -15.614 1.00 92.75 209 TRP A CA 1
ATOM 1593 C C . TRP A 1 209 ? 7.648 -11.164 -15.454 1.00 92.75 209 TRP A C 1
ATOM 1595 O O . TRP A 1 209 ? 6.763 -11.516 -14.669 1.00 92.75 209 TRP A O 1
ATOM 1605 N N . VAL A 1 210 ? 7.520 -10.072 -16.220 1.00 91.81 210 VAL A N 1
ATOM 1606 C CA . VAL A 1 210 ? 6.308 -9.232 -16.239 1.00 91.81 210 VAL A CA 1
ATOM 1607 C C . VAL A 1 210 ? 5.107 -10.062 -16.686 1.00 91.81 210 V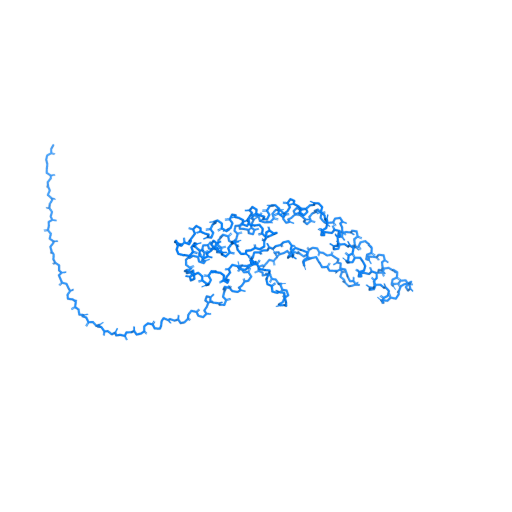AL A C 1
ATOM 1609 O O . VAL A 1 210 ? 4.057 -10.011 -16.046 1.00 91.81 210 VAL A O 1
ATOM 1612 N N . ALA A 1 211 ? 5.280 -10.912 -17.703 1.00 90.69 211 ALA A N 1
ATOM 1613 C CA . ALA A 1 211 ? 4.287 -11.885 -18.146 1.00 90.69 211 ALA A CA 1
ATOM 1614 C C . ALA A 1 211 ? 4.067 -13.063 -17.166 1.00 90.69 211 ALA A C 1
ATOM 1616 O O . ALA A 1 211 ? 3.264 -13.957 -17.458 1.00 90.69 211 ALA A O 1
ATOM 1617 N N . GLY A 1 212 ? 4.687 -13.045 -15.980 1.00 89.88 212 GLY A N 1
ATOM 1618 C CA . GLY A 1 212 ? 4.441 -13.945 -14.846 1.00 89.88 212 GLY A CA 1
ATOM 1619 C C . GLY A 1 212 ? 3.677 -13.318 -13.661 1.00 89.88 212 GLY A C 1
ATOM 1620 O O . GLY A 1 212 ? 3.175 -14.049 -12.811 1.00 89.88 212 GLY A O 1
ATOM 1621 N N . LEU A 1 213 ? 3.492 -11.990 -13.616 1.00 86.50 213 LEU A N 1
ATOM 1622 C CA . LEU A 1 213 ? 2.822 -11.285 -12.505 1.00 86.50 213 LEU A CA 1
ATOM 1623 C C . LEU A 1 213 ? 1.284 -11.455 -12.453 1.00 86.50 213 LEU A C 1
ATOM 1625 O O . LEU A 1 213 ? 0.658 -11.623 -13.484 1.00 86.50 213 LEU A O 1
ATOM 1629 N N . PRO A 1 214 ? 0.606 -11.399 -11.306 1.00 82.69 214 PRO A N 1
ATOM 1630 C CA . PRO A 1 214 ? -0.865 -11.450 -11.276 1.00 82.69 214 PRO A CA 1
ATOM 1631 C C . PRO A 1 214 ? -1.552 -10.302 -12.065 1.00 82.69 214 PRO A C 1
ATOM 1633 O O . PRO A 1 214 ? -1.019 -9.193 -12.118 1.00 82.69 214 PRO A O 1
ATOM 1636 N N . GLU A 1 215 ? -2.710 -10.554 -12.698 1.00 69.81 215 GLU A N 1
ATOM 1637 C CA . GLU A 1 215 ? -3.441 -9.562 -13.529 1.00 69.81 215 GLU A CA 1
ATOM 1638 C C . GLU A 1 215 ? -4.042 -8.406 -12.710 1.00 69.81 215 GLU A C 1
ATOM 1640 O O . GLU A 1 215 ? -4.088 -7.264 -13.165 1.00 69.81 215 GLU A O 1
ATOM 1645 N N . ASP A 1 216 ? -4.421 -8.677 -11.463 1.00 68.00 216 ASP A N 1
ATOM 1646 C CA . ASP A 1 216 ? -4.798 -7.685 -10.447 1.00 68.00 216 ASP A CA 1
ATOM 1647 C C . ASP A 1 216 ? -3.627 -6.764 -10.053 1.00 68.00 216 ASP A C 1
ATOM 1649 O O . ASP A 1 216 ? -3.810 -5.729 -9.411 1.00 68.00 216 ASP A O 1
ATOM 1653 N N . GLY A 1 217 ? -2.416 -7.115 -10.489 1.00 61.00 217 GLY A N 1
ATOM 1654 C CA . GLY A 1 217 ? -1.183 -6.368 -10.324 1.00 61.00 217 GLY A CA 1
ATOM 1655 C C . GLY A 1 217 ? -0.820 -5.445 -11.485 1.00 61.00 217 GLY A C 1
ATOM 1656 O O . GLY A 1 217 ? 0.323 -4.987 -11.508 1.00 61.00 217 GLY A O 1
ATOM 1657 N N . CYS A 1 218 ? -1.742 -5.127 -12.398 1.00 69.50 218 CYS A N 1
ATOM 1658 C CA . CYS A 1 218 ? -1.499 -4.183 -13.491 1.00 69.50 218 CYS A CA 1
ATOM 1659 C C . CYS A 1 218 ? -0.433 -4.650 -14.480 1.00 69.50 218 CYS A C 1
ATOM 1661 O O . CYS A 1 218 ? 0.657 -4.075 -14.572 1.00 69.50 218 CYS A O 1
ATOM 1663 N N . ARG A 1 219 ? -0.786 -5.718 -15.198 1.00 59.31 219 ARG A N 1
ATOM 1664 C CA . ARG A 1 219 ? -0.174 -6.074 -16.479 1.00 59.31 219 ARG A CA 1
ATOM 1665 C C . ARG A 1 219 ? -0.826 -5.331 -17.633 1.00 59.31 219 ARG A C 1
ATOM 1667 O O . ARG A 1 219 ? -2.067 -5.188 -17.599 1.00 59.31 219 ARG A O 1
#

Secondary structure (DSSP, 8-state):
--------------------------PPP-HHHHHHTTSGGGB---HHHHHHTEEPP-SS---EE--S-SSS-----TTSPPPTTSBHHHHHHHTT--HHHHHHHHHHHHHHHHHHHHHHHHHHHHHHHHHHHHHHHHHHHHHHHHTTSS-HHHHHHHHHHHHHHHHHHHHT-TTHHHHHHHHHHHHHHHHHHHHHHS-HHHHHHHHHHHTTS-GGGT-

pLDDT: mean 82.71, std 18.07, range [37.62, 98.56]

Nearest PDB structures (foldseek):
  7sqc-assembly1_1V  TM=3.337E-01  e=6.361E+00  Chlamydomonas reinhardtii

Foldseek 3Di:
DDDDDDDDDDDDDDDDDDDPDPPPPPDDPPPPLLVVLVFQLQFQDDVVLQLVQFDADDLVDATDRHPCDDPDGRPDPPPDDRAQPGGVSVLCVVLVPDPVLVVQLSVLSVQLCVLLPVLSVVLRVLLVVLRVVLRVVLVVLNVCCVVVVDDSVRSRVVSVVSRVVSSVCSVPRPSVVVSLVSNLVSVVSSLVSSLVSHDPVSNVSSVVSVVVHDVSNRD

Sequence (219 aa):
MRFSSQLKTLFLLLLAAGFTACQQNVGPEDHGMTADLNSADFAVAGFDDFLANVSAVTLDQEMACAPVFPGGRFHRKPDRPFGPGAHLGKILRELGASREQMEQVRVLLTAHRECAQEPLENLRAANQELIDAANAQRREIMQAVRNGELTRAQAQERLQAINDSTQQAIASNPANAPYLQALCVCRMTLFGGVRGLLDAAQQAVWDEWVAGLPEDGCR